Protein AF-0000000075747708 (afdb_homodimer)

pLDDT: mean 89.25, std 18.08, range [20.94, 98.88]

InterPro domains:
  IPR000999 Ribonuclease III domain [PF00636] (34-118)
  IPR000999 Ribonuclease III domain [PS50142] (2-119)
  IPR000999 Ribonuclease III domain [SM00535] (17-141)
  IPR000999 Ribonuclease III domain [cd00593] (17-125)
  IPR036389 Ribonuclease III, endonuclease domain superfamily [G3DSA:1.10.1520.10] (3-134)
  IPR036389 Ribonuclease III, endonuclease domain superfamily [SSF69065] (4-133)

Sequence (302 aa):
MGAELESLIGYQFHDRSLLEEALEEAGPQTEGNERLALLGDKVLSLMLLHRWYMEGNTTEQGTNLLQIYAGNKHLISRARALDFPKFVIQRLDIKRSVPDHTLATTVKAILGAVWLDSEESVRNVKNSMERIGLYPPEISLYPPKFGNQKQMGAELESLIGYQFHDRSLLEEALEEAGPQTEGNERLALLGDKVLSLMLLHRWYMEGNTTEQGTNLLQIYAGNKHLISRARALDFPKFVIQRLDIKRSVPDHTLATTVKAILGAVWLDSEESVRNVKNSMERIGLYPPEISLYPPKFGNQKQ

Foldseek 3Di:
DQVLVCVLLVHDFPDCVLVQQLQEFDDPVGHRLQVLLVQLLVLLLVLQVVVVVVVVDDVVVSVVSCCPLSHLVNQLVLCVVSVVQVSHDYDVVDPDGDDSVRSSSSSSSVLSSQCVRVVNDNVSSVSSCVSSVRYDDPPCSDPPDPDDDDD/DQVLVCVLLVHDFPDCVLVQQLQEFDDPVGHRLQVLLVQLLVLLLVLQVVVVVVVVDDVVLSVVQCCPLSHLVNQLVLLVVSVVQVSHDDDVVDPDGDDSVRSSSSSSSVLSSQCVRVVNDNVSSVSSCVSSVRYDDPPCSDPPDPPDDDD

Structure (mmCIF, N/CA/C/O backbone):
data_AF-0000000075747708-model_v1
#
loop_
_entity.id
_entity.type
_entity.pdbx_description
1 polymer 'Pc20g04580 protein'
#
loop_
_atom_site.group_PDB
_atom_site.id
_atom_site.type_symbol
_atom_site.label_atom_id
_atom_site.label_alt_id
_atom_site.label_comp_id
_atom_site.label_asym_id
_atom_site.label_entity_id
_atom_site.label_seq_id
_atom_site.pdbx_PDB_ins_code
_atom_site.Cartn_x
_atom_site.Cartn_y
_atom_site.Cartn_z
_atom_site.occupancy
_atom_site.B_iso_or_equiv
_atom_site.auth_seq_id
_atom_site.auth_comp_id
_atom_site.auth_asym_id
_atom_site.auth_atom_id
_atom_site.pdbx_PDB_model_num
ATOM 1 N N . MET A 1 1 ? 0.844 -29.312 -4.875 1 74.88 1 MET A N 1
ATOM 2 C CA . MET A 1 1 ? 1.118 -28.047 -5.535 1 74.88 1 MET A CA 1
ATOM 3 C C . MET A 1 1 ? 1.04 -26.891 -4.543 1 74.88 1 MET A C 1
ATOM 5 O O . MET A 1 1 ? 2.012 -26.156 -4.363 1 74.88 1 MET A O 1
ATOM 9 N N . GLY A 1 2 ? 0.035 -27.062 -3.641 1 85.19 2 GLY A N 1
ATOM 10 C CA . GLY A 1 2 ? -0.092 -26.031 -2.613 1 85.19 2 GLY A CA 1
ATOM 11 C C . GLY A 1 2 ? 1.011 -26.094 -1.572 1 85.19 2 GLY A C 1
ATOM 12 O O . GLY A 1 2 ? 1.628 -25.078 -1.254 1 85.19 2 GLY A O 1
ATOM 13 N N . ALA A 1 3 ? 1.44 -27.312 -1.239 1 91.94 3 ALA A N 1
ATOM 14 C CA . ALA A 1 3 ? 2.445 -27.5 -0.194 1 91.94 3 ALA A CA 1
ATOM 15 C C . ALA A 1 3 ? 3.822 -27.047 -0.675 1 91.94 3 ALA A C 1
ATOM 17 O O . ALA A 1 3 ? 4.594 -26.469 0.091 1 91.94 3 ALA A O 1
ATOM 18 N N . GLU A 1 4 ? 4.133 -27.406 -1.895 1 95.69 4 GLU A N 1
ATOM 19 C CA . GLU A 1 4 ? 5.418 -27.016 -2.467 1 95.69 4 GLU A CA 1
ATOM 20 C C . GLU A 1 4 ? 5.543 -25.484 -2.533 1 95.69 4 GLU A C 1
ATOM 22 O O . GLU A 1 4 ? 6.574 -24.938 -2.152 1 95.69 4 GLU A O 1
ATOM 27 N N . LEU A 1 5 ? 4.523 -24.859 -2.992 1 96.56 5 LEU A N 1
ATOM 28 C CA . LEU A 1 5 ? 4.551 -23.391 -3.068 1 96.56 5 LEU A CA 1
ATOM 29 C C . LEU A 1 5 ? 4.648 -22.781 -1.677 1 96.56 5 LEU A C 1
ATOM 31 O O . LEU A 1 5 ? 5.402 -21.828 -1.466 1 96.56 5 LEU A O 1
ATOM 35 N N . GLU A 1 6 ? 3.873 -23.328 -0.75 1 98.12 6 GLU A N 1
ATOM 36 C CA . GLU A 1 6 ? 3.898 -22.828 0.624 1 98.12 6 GLU A CA 1
ATOM 37 C C . GLU A 1 6 ? 5.305 -22.906 1.211 1 98.12 6 GLU A C 1
ATOM 39 O O . GLU A 1 6 ? 5.734 -22 1.928 1 98.12 6 GLU A O 1
ATOM 44 N N . SER A 1 7 ? 5.992 -24.016 0.873 1 97.31 7 SER A N 1
ATOM 45 C CA . SER A 1 7 ? 7.379 -24.156 1.31 1 97.31 7 SER A CA 1
ATOM 46 C C . SER A 1 7 ? 8.273 -23.094 0.66 1 97.31 7 SER A C 1
ATOM 48 O O . SER A 1 7 ? 9.117 -22.5 1.325 1 97.31 7 SER A O 1
ATOM 50 N N . LEU A 1 8 ? 8.109 -22.828 -0.563 1 97.06 8 LEU A N 1
ATOM 51 C CA . LEU A 1 8 ? 8.914 -21.875 -1.319 1 97.06 8 LEU A CA 1
ATOM 52 C C . LEU A 1 8 ? 8.734 -20.453 -0.786 1 97.06 8 LEU A C 1
ATOM 54 O O . LEU A 1 8 ? 9.695 -19.703 -0.691 1 97.06 8 LEU A O 1
ATOM 58 N N . ILE A 1 9 ? 7.52 -20.109 -0.385 1 97.94 9 ILE A N 1
ATOM 59 C CA . ILE A 1 9 ? 7.25 -18.734 0.01 1 97.94 9 ILE A CA 1
ATOM 60 C C . ILE A 1 9 ? 7.324 -18.609 1.53 1 97.94 9 ILE A C 1
ATOM 62 O O . ILE A 1 9 ? 7.211 -17.5 2.074 1 97.94 9 ILE A O 1
ATOM 66 N N . GLY A 1 10 ? 7.48 -19.719 2.252 1 98 10 GLY A N 1
ATOM 67 C CA . GLY A 1 10 ? 7.645 -19.719 3.695 1 98 10 GLY A CA 1
ATOM 68 C C . GLY A 1 10 ? 6.371 -19.375 4.445 1 98 10 GLY A C 1
ATOM 69 O O . GLY A 1 10 ? 6.414 -18.672 5.457 1 98 10 GLY A O 1
ATOM 70 N N . TYR A 1 11 ? 5.273 -19.828 3.9 1 98.56 11 TYR A N 1
ATOM 71 C CA . TYR A 1 11 ? 3.996 -19.531 4.539 1 98.56 11 TYR A CA 1
ATOM 72 C C . TYR A 1 11 ? 2.996 -20.656 4.312 1 98.56 11 TYR A C 1
ATOM 74 O O . TYR A 1 11 ? 2.811 -21.109 3.184 1 98.56 11 TYR A O 1
ATOM 82 N N . GLN A 1 12 ? 2.34 -21.078 5.352 1 98.31 12 GLN A N 1
ATOM 83 C CA . GLN A 1 12 ? 1.295 -22.094 5.27 1 98.31 12 GLN A CA 1
ATOM 84 C C . GLN A 1 12 ? -0.091 -21.469 5.414 1 98.31 12 GLN A C 1
ATOM 86 O O . GLN A 1 12 ? -0.412 -20.906 6.457 1 98.31 12 GLN A O 1
ATOM 91 N N . PHE A 1 13 ? -0.878 -21.703 4.449 1 98.38 13 PHE A N 1
ATOM 92 C CA . PHE A 1 13 ? -2.193 -21.062 4.43 1 98.38 13 PHE A CA 1
ATOM 93 C C . PHE A 1 13 ? -3.162 -21.812 5.344 1 98.38 13 PHE A C 1
ATOM 95 O O . PHE A 1 13 ? -3.217 -23.047 5.332 1 98.38 13 PHE A O 1
ATOM 102 N N . HIS A 1 14 ? -3.877 -21.016 6.105 1 97.94 14 HIS A N 1
ATOM 103 C CA . HIS A 1 14 ? -5.008 -21.547 6.855 1 97.94 14 HIS A CA 1
ATOM 104 C C . HIS A 1 14 ? -6.23 -21.719 5.961 1 97.94 14 HIS A C 1
ATOM 106 O O . HIS A 1 14 ? -6.914 -22.75 6.031 1 97.94 14 HIS A O 1
ATOM 112 N N . ASP A 1 15 ? -6.52 -20.734 5.191 1 97.19 15 ASP A N 1
ATOM 113 C CA . ASP A 1 15 ? -7.57 -20.75 4.18 1 97.19 15 ASP A CA 1
ATOM 114 C C . ASP A 1 15 ? -6.996 -21.062 2.799 1 97.19 15 ASP A C 1
ATOM 116 O O . ASP A 1 15 ? -6.535 -20.172 2.09 1 97.19 15 ASP A O 1
ATOM 120 N N . ARG A 1 16 ? -7.141 -22.188 2.393 1 96.38 16 ARG A N 1
ATOM 121 C CA . ARG A 1 16 ? -6.559 -22.656 1.141 1 96.38 16 ARG A CA 1
ATOM 122 C C . ARG A 1 16 ? -7.203 -21.969 -0.056 1 96.38 16 ARG A C 1
ATOM 124 O O . ARG A 1 16 ? -6.602 -21.875 -1.13 1 96.38 16 ARG A O 1
ATOM 131 N N . SER A 1 17 ? -8.383 -21.516 0.123 1 97.12 17 SER A N 1
ATOM 132 C CA . SER A 1 17 ? -9.07 -20.859 -0.986 1 97.12 17 SER A CA 1
ATOM 133 C C . SER A 1 17 ? -8.328 -19.594 -1.43 1 97.12 17 SER A C 1
ATOM 135 O O . SER A 1 17 ? -8.352 -19.234 -2.609 1 97.12 17 SER A O 1
ATOM 137 N N . LEU A 1 18 ? -7.703 -18.938 -0.511 1 97.94 18 LEU A N 1
ATOM 138 C CA . LEU A 1 18 ? -6.91 -17.75 -0.843 1 97.94 18 LEU A CA 1
ATOM 139 C C . LEU A 1 18 ? -5.727 -18.125 -1.728 1 97.94 18 LEU A C 1
ATOM 141 O O . LEU A 1 18 ? -5.41 -17.406 -2.68 1 97.94 18 LEU A O 1
ATOM 145 N N . LEU A 1 19 ? -5.09 -19.234 -1.388 1 97.94 19 LEU A N 1
ATOM 146 C CA . LEU A 1 19 ? -3.98 -19.703 -2.209 1 97.94 19 LEU A CA 1
ATOM 147 C C . LEU A 1 19 ? -4.461 -20.078 -3.607 1 97.94 19 LEU A C 1
ATOM 149 O O . LEU A 1 19 ? -3.826 -19.719 -4.602 1 97.94 19 LEU A O 1
ATOM 153 N N . GLU A 1 20 ? -5.547 -20.781 -3.652 1 96.81 20 GLU A N 1
ATOM 154 C CA . GLU A 1 20 ? -6.105 -21.188 -4.938 1 96.81 20 GLU A CA 1
ATOM 155 C C . GLU A 1 20 ? -6.453 -19.984 -5.797 1 96.81 20 GLU A C 1
ATOM 157 O O . GLU A 1 20 ? -6.156 -19.953 -6.992 1 96.81 20 GLU A O 1
ATOM 162 N N . GLU A 1 21 ? -7.086 -18.984 -5.207 1 96.69 21 GLU A N 1
ATOM 163 C CA . GLU A 1 21 ? -7.41 -17.766 -5.941 1 96.69 21 GLU A CA 1
ATOM 164 C C . GLU A 1 21 ? -6.148 -17.062 -6.441 1 96.69 21 GLU A C 1
ATOM 166 O O . GLU A 1 21 ? -6.109 -16.578 -7.574 1 96.69 21 GLU A O 1
ATOM 171 N N . ALA A 1 22 ? -5.113 -17.031 -5.621 1 98.19 22 ALA A N 1
ATOM 172 C CA . ALA A 1 22 ? -3.873 -16.344 -5.969 1 98.19 22 ALA A CA 1
ATOM 173 C C . ALA A 1 22 ? -3.234 -16.969 -7.211 1 98.19 22 ALA A C 1
ATOM 175 O O . ALA A 1 22 ? -2.545 -16.281 -7.969 1 98.19 22 ALA A O 1
ATOM 176 N N . LEU A 1 23 ? -3.539 -18.234 -7.43 1 97.25 23 LEU A N 1
ATOM 177 C CA . LEU A 1 23 ? -2.867 -18.969 -8.5 1 97.25 23 LEU A CA 1
ATOM 178 C C . LEU A 1 23 ? -3.748 -19.031 -9.75 1 97.25 23 LEU A C 1
ATOM 180 O O . LEU A 1 23 ? -3.312 -19.516 -10.797 1 97.25 23 LEU A O 1
ATOM 184 N N . GLU A 1 24 ? -4.879 -18.531 -9.656 1 95.94 24 GLU A N 1
ATOM 185 C CA . GLU A 1 24 ? -5.836 -18.641 -10.75 1 95.94 24 GLU A CA 1
ATOM 186 C C . GLU A 1 24 ? -5.637 -17.531 -11.781 1 95.94 24 GLU A C 1
ATOM 188 O O . GLU A 1 24 ? -5.762 -16.359 -11.461 1 95.94 24 GLU A O 1
ATOM 193 N N . GLU A 1 25 ? -5.359 -17.891 -12.922 1 94.62 25 GLU A N 1
ATOM 194 C CA . GLU A 1 25 ? -5.207 -16.922 -14.008 1 94.62 25 GLU A CA 1
ATOM 195 C C . GLU A 1 25 ? -6.543 -16.266 -14.352 1 94.62 25 GLU A C 1
ATOM 197 O O . GLU A 1 25 ? -7.582 -16.922 -14.375 1 94.62 25 GLU A O 1
ATOM 202 N N . ALA A 1 26 ? -6.488 -14.992 -14.68 1 92.19 26 ALA A N 1
ATOM 203 C CA . ALA A 1 26 ? -7.691 -14.266 -15.086 1 92.19 26 ALA A CA 1
ATOM 204 C C . ALA A 1 26 ? -8.094 -14.641 -16.516 1 92.19 26 ALA A C 1
ATOM 206 O O . ALA A 1 26 ? -7.262 -15.07 -17.312 1 92.19 26 ALA A O 1
ATOM 207 N N . GLY A 1 27 ? -9.398 -14.5 -16.719 1 87 27 GLY A N 1
ATOM 208 C CA . GLY A 1 27 ? -9.969 -14.766 -18.031 1 87 27 GLY A CA 1
ATOM 209 C C . GLY A 1 27 ? -11.211 -13.945 -18.312 1 87 27 GLY A C 1
ATOM 210 O O . GLY A 1 27 ? -11.578 -13.07 -17.531 1 87 27 GLY A O 1
ATOM 211 N N . PRO A 1 28 ? -11.766 -14.125 -19.453 1 84.44 28 PRO A N 1
ATOM 212 C CA . PRO A 1 28 ? -12.938 -13.344 -19.859 1 84.44 28 PRO A CA 1
ATOM 213 C C . PRO A 1 28 ? -14.109 -13.477 -18.891 1 84.44 28 PRO A C 1
ATOM 215 O O . PRO A 1 28 ? -14.883 -12.531 -18.719 1 84.44 28 PRO A O 1
ATOM 218 N N . GLN A 1 29 ? -14.203 -14.586 -18.172 1 85.94 29 GLN A N 1
ATOM 219 C CA . GLN A 1 29 ? -15.367 -14.812 -17.312 1 85.94 29 GLN A CA 1
ATOM 220 C C . GLN A 1 29 ? -14.992 -14.758 -15.836 1 85.94 29 GLN A C 1
ATOM 222 O O . GLN A 1 29 ? -15.812 -15.047 -14.969 1 85.94 29 GLN A O 1
ATOM 227 N N . THR A 1 30 ? -13.773 -14.508 -15.578 1 88.69 30 THR A N 1
ATOM 228 C CA . THR A 1 30 ? -13.32 -14.492 -14.195 1 88.69 30 THR A CA 1
ATOM 229 C C . THR A 1 30 ? -12.188 -13.492 -14.008 1 88.69 30 THR A C 1
ATOM 231 O O . THR A 1 30 ? -11.344 -13.336 -14.891 1 88.69 30 THR A O 1
ATOM 234 N N . GLU A 1 31 ? -12.141 -12.914 -12.852 1 93 31 GLU A N 1
ATOM 235 C CA . GLU A 1 31 ? -11.047 -12 -12.531 1 93 31 GLU A CA 1
ATOM 236 C C . GLU A 1 31 ? -9.812 -12.758 -12.062 1 93 31 GLU A C 1
ATOM 238 O O . GLU A 1 31 ? -8.727 -12.188 -11.961 1 93 31 GLU A O 1
ATOM 243 N N . GLY A 1 32 ? -10.039 -14.094 -11.852 1 94.81 32 GLY A N 1
ATOM 244 C CA . GLY A 1 32 ? -8.906 -14.859 -11.375 1 94.81 32 GLY A CA 1
ATOM 245 C C . GLY A 1 32 ? -8.25 -14.258 -10.148 1 94.81 32 GLY A C 1
ATOM 246 O O . GLY A 1 32 ? -8.922 -13.961 -9.156 1 94.81 32 GLY A O 1
ATOM 247 N N . ASN A 1 33 ? -6.941 -14.039 -10.289 1 97.31 33 ASN A N 1
ATOM 248 C CA . ASN A 1 33 ? -6.207 -13.555 -9.125 1 97.31 33 ASN A CA 1
ATOM 249 C C . ASN A 1 33 ? -6.008 -12.047 -9.172 1 97.31 33 ASN A C 1
ATOM 251 O O . ASN A 1 33 ? -5.242 -11.484 -8.391 1 97.31 33 ASN A O 1
ATOM 255 N N . GLU A 1 34 ? -6.734 -11.297 -10 1 97.94 34 GLU A N 1
ATOM 256 C CA . GLU A 1 34 ? -6.508 -9.875 -10.227 1 97.94 34 GLU A CA 1
ATOM 257 C C . GLU A 1 34 ? -6.914 -9.055 -9 1 97.94 34 GLU A C 1
ATOM 259 O O . GLU A 1 34 ? -6.301 -8.031 -8.703 1 97.94 34 GLU A O 1
ATOM 264 N N . ARG A 1 35 ? -7.965 -9.508 -8.32 1 97.31 35 ARG A N 1
ATOM 265 C CA . ARG A 1 35 ? -8.375 -8.789 -7.117 1 97.31 35 ARG A CA 1
ATOM 266 C C . ARG A 1 35 ? -7.312 -8.883 -6.031 1 97.31 35 ARG A C 1
ATOM 268 O O . ARG A 1 35 ? -6.934 -7.871 -5.434 1 97.31 35 ARG A O 1
ATOM 275 N N . LEU A 1 36 ? -6.848 -10.07 -5.809 1 98.06 36 LEU A N 1
ATOM 276 C CA . LEU A 1 36 ? -5.777 -10.258 -4.836 1 98.06 36 LEU A CA 1
ATOM 277 C C . LEU A 1 36 ? -4.523 -9.5 -5.254 1 98.06 36 LEU A C 1
ATOM 279 O O . LEU A 1 36 ? -3.809 -8.961 -4.402 1 98.06 36 LEU A O 1
ATOM 283 N N . ALA A 1 37 ? -4.281 -9.492 -6.547 1 98.69 37 ALA A N 1
ATOM 284 C CA . ALA A 1 37 ? -3.1 -8.805 -7.066 1 98.69 37 ALA A CA 1
ATOM 285 C C . ALA A 1 37 ? -3.18 -7.305 -6.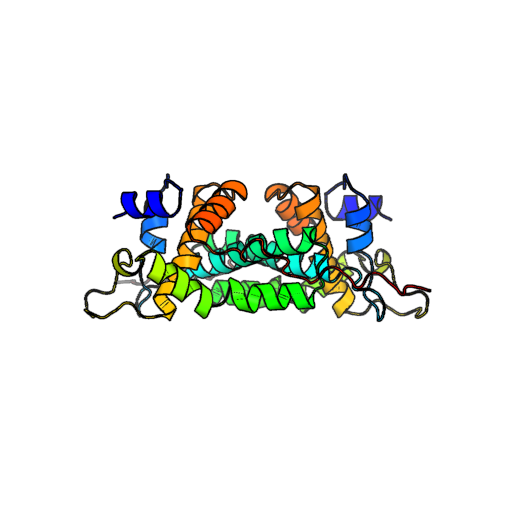805 1 98.69 37 ALA A C 1
ATOM 287 O O . ALA A 1 37 ? -2.168 -6.664 -6.508 1 98.69 37 ALA A O 1
ATOM 288 N N . LEU A 1 38 ? -4.367 -6.762 -6.984 1 98.38 38 LEU A N 1
ATOM 289 C CA . LEU A 1 38 ? -4.551 -5.34 -6.715 1 98.38 38 LEU A CA 1
ATOM 290 C C . LEU A 1 38 ? -4.211 -5.016 -5.262 1 98.38 38 LEU A C 1
ATOM 292 O O . LEU A 1 38 ? -3.533 -4.023 -4.988 1 98.38 38 LEU A O 1
ATOM 296 N N . LEU A 1 39 ? -4.645 -5.848 -4.398 1 98.06 39 LEU A N 1
ATOM 297 C CA . LEU A 1 39 ? -4.324 -5.707 -2.98 1 98.06 39 LEU A CA 1
ATOM 298 C C . LEU A 1 39 ? -2.842 -5.957 -2.73 1 98.06 39 LEU A C 1
ATOM 300 O O . LEU A 1 39 ? -2.186 -5.18 -2.031 1 98.06 39 LEU A O 1
ATOM 304 N N . GLY A 1 40 ? -2.332 -6.992 -3.305 1 98.69 40 GLY A N 1
ATOM 305 C CA . GLY A 1 40 ? -0.946 -7.398 -3.131 1 98.69 40 GLY A CA 1
ATOM 306 C C . GLY A 1 40 ? 0.045 -6.359 -3.619 1 98.69 40 GLY A C 1
ATOM 307 O O . GLY A 1 40 ? 1.144 -6.234 -3.072 1 98.69 40 GLY A O 1
ATOM 308 N N . ASP A 1 41 ? -0.365 -5.645 -4.648 1 98.62 41 ASP A N 1
ATOM 309 C CA . ASP A 1 41 ? 0.47 -4.566 -5.172 1 98.62 41 ASP A CA 1
ATOM 310 C C . ASP A 1 41 ? 0.748 -3.516 -4.098 1 98.62 41 ASP A C 1
ATOM 312 O O . ASP A 1 41 ? 1.884 -3.064 -3.943 1 98.62 41 ASP A O 1
ATOM 316 N N . LYS A 1 42 ? -0.227 -3.164 -3.381 1 98.5 42 LYS A N 1
ATOM 317 C CA . LYS A 1 42 ? -0.06 -2.189 -2.307 1 98.5 42 LYS A CA 1
ATOM 318 C C . LYS A 1 42 ? 0.733 -2.779 -1.145 1 98.5 42 LYS A C 1
ATOM 320 O O . LYS A 1 42 ? 1.546 -2.09 -0.526 1 98.5 42 LYS A O 1
ATOM 325 N N . VAL A 1 43 ? 0.499 -4.027 -0.89 1 98.56 43 VAL A N 1
ATOM 326 C CA . VAL A 1 43 ? 1.247 -4.707 0.162 1 98.56 43 VAL A CA 1
ATOM 327 C C . VAL A 1 43 ? 2.736 -4.691 -0.172 1 98.56 43 VAL A C 1
ATOM 329 O O . VAL A 1 43 ? 3.562 -4.305 0.659 1 98.56 43 VAL A O 1
ATOM 332 N N . LEU A 1 44 ? 3.025 -5.07 -1.352 1 98.69 44 LEU A N 1
ATOM 333 C CA . LEU A 1 44 ? 4.402 -5.113 -1.826 1 98.69 44 LEU A CA 1
ATOM 334 C C . LEU A 1 44 ? 5.059 -3.738 -1.723 1 98.69 44 LEU A C 1
ATOM 336 O O . LEU A 1 44 ? 6.145 -3.605 -1.159 1 98.69 44 LEU A O 1
ATOM 340 N N . SER A 1 45 ? 4.426 -2.756 -2.238 1 98.62 45 SER A N 1
ATOM 341 C CA . SER A 1 45 ? 4.957 -1.396 -2.25 1 98.62 45 SER A CA 1
ATOM 342 C C . SER A 1 45 ? 5.18 -0.878 -0.833 1 98.62 45 SER A C 1
ATOM 344 O O . SER A 1 45 ? 6.199 -0.243 -0.553 1 98.62 45 SER A O 1
ATOM 346 N N . LEU A 1 46 ? 4.258 -1.165 0.014 1 98.25 46 LEU A N 1
ATOM 347 C CA . LEU A 1 46 ? 4.359 -0.7 1.394 1 98.25 46 LEU A CA 1
ATOM 348 C C . LEU A 1 46 ? 5.555 -1.336 2.094 1 98.25 46 LEU A C 1
ATOM 350 O O . LEU A 1 46 ? 6.297 -0.655 2.805 1 98.25 46 LEU A O 1
ATOM 354 N N . MET A 1 47 ? 5.727 -2.592 1.892 1 97.75 47 MET A N 1
ATOM 355 C CA . MET A 1 47 ? 6.848 -3.275 2.529 1 97.75 47 MET A CA 1
ATOM 356 C C . MET A 1 47 ? 8.18 -2.744 2.008 1 97.75 47 MET A C 1
ATOM 358 O O . MET A 1 47 ? 9.133 -2.592 2.771 1 97.75 47 MET A O 1
ATOM 362 N N . LEU A 1 48 ? 8.273 -2.51 0.757 1 97.56 48 LEU A N 1
ATOM 363 C CA . LEU A 1 48 ? 9.492 -1.952 0.172 1 97.56 48 LEU A CA 1
ATOM 364 C C . LEU A 1 48 ? 9.773 -0.56 0.726 1 97.56 48 LEU A C 1
ATOM 366 O O . LEU A 1 48 ? 10.906 -0.252 1.098 1 97.56 48 LEU A O 1
ATOM 370 N N . LEU A 1 49 ? 8.727 0.223 0.836 1 97.25 49 LEU A N 1
ATOM 371 C CA . LEU A 1 49 ? 8.891 1.61 1.257 1 97.25 49 LEU A CA 1
ATOM 372 C C . LEU A 1 49 ? 9.18 1.694 2.752 1 97.25 49 LEU A C 1
ATOM 374 O O . LEU A 1 49 ? 9.773 2.666 3.219 1 97.25 49 LEU A O 1
ATOM 378 N N . HIS A 1 50 ? 8.672 0.72 3.443 1 93.69 50 HIS A N 1
ATOM 379 C CA . HIS A 1 50 ? 8.984 0.694 4.867 1 93.69 50 HIS A CA 1
ATOM 380 C C . HIS A 1 50 ? 10.492 0.658 5.102 1 93.69 50 HIS A C 1
ATOM 382 O O . HIS A 1 50 ? 11.016 1.448 5.887 1 93.69 50 HIS A O 1
ATOM 388 N N . ARG A 1 51 ? 11.125 -0.202 4.438 1 89.44 51 ARG A N 1
ATOM 389 C CA . ARG A 1 51 ? 12.578 -0.307 4.543 1 89.44 51 ARG A CA 1
ATOM 390 C C . ARG A 1 51 ? 13.258 0.95 4.012 1 89.44 51 ARG A C 1
ATOM 392 O O . ARG A 1 51 ? 14.188 1.467 4.629 1 89.44 51 ARG A O 1
ATOM 399 N N . TRP A 1 52 ? 12.797 1.418 2.893 1 93.38 52 TRP A N 1
ATOM 400 C CA . TRP A 1 52 ? 13.289 2.645 2.271 1 93.38 52 TRP A CA 1
ATOM 401 C C . TRP A 1 52 ? 13.242 3.809 3.256 1 93.38 52 TRP A C 1
ATOM 403 O O . TRP A 1 52 ? 14.219 4.551 3.395 1 93.38 52 TRP A O 1
ATOM 413 N N . TYR A 1 53 ? 12.203 4 3.992 1 94.81 53 TYR A N 1
ATOM 414 C CA . TYR A 1 53 ? 12.023 5.121 4.91 1 94.81 53 TYR A CA 1
ATOM 415 C C . TYR A 1 53 ? 13.047 5.066 6.039 1 94.81 53 TYR A C 1
ATOM 417 O O . TYR A 1 53 ? 13.648 6.086 6.391 1 94.81 53 TYR A O 1
ATOM 425 N N . MET A 1 54 ? 13.242 3.9 6.547 1 90.19 54 MET A N 1
ATOM 426 C CA . MET A 1 54 ? 14.148 3.717 7.676 1 90.19 54 MET A CA 1
ATOM 427 C C . MET A 1 54 ? 15.586 4.008 7.273 1 90.19 54 MET A C 1
ATOM 429 O O . MET A 1 54 ? 16.422 4.355 8.117 1 90.19 54 MET A O 1
ATOM 433 N N . GLU A 1 55 ? 15.852 3.979 6.004 1 89.25 55 GLU A N 1
ATOM 434 C CA . GLU A 1 55 ? 17.219 4.16 5.512 1 89.25 55 GLU A CA 1
ATOM 435 C C . GLU A 1 55 ? 17.5 5.629 5.207 1 89.25 55 GLU A C 1
ATOM 437 O O . GLU A 1 55 ? 18.625 5.992 4.879 1 89.25 55 GLU A O 1
ATOM 442 N N . GLY A 1 56 ? 16.562 6.484 5.305 1 85.69 56 GLY A N 1
ATOM 443 C CA . GLY A 1 56 ? 16.734 7.918 5.148 1 85.69 56 GLY A CA 1
ATOM 444 C C . GLY A 1 56 ? 16.906 8.344 3.699 1 85.69 56 GLY A C 1
ATOM 445 O O . GLY A 1 56 ? 17.484 9.391 3.416 1 85.69 56 GLY A O 1
ATOM 446 N N . ASN A 1 57 ? 16.391 7.527 2.789 1 86.69 57 ASN A N 1
ATOM 447 C CA . ASN A 1 57 ? 16.484 7.812 1.361 1 86.69 57 ASN A CA 1
ATOM 448 C C . ASN A 1 57 ? 15.477 8.875 0.931 1 86.69 57 ASN A C 1
ATOM 450 O O . ASN A 1 57 ? 14.477 9.109 1.616 1 86.69 57 ASN A O 1
ATOM 454 N N . THR A 1 58 ? 15.773 9.477 -0.171 1 93.25 58 THR A N 1
ATOM 455 C CA . THR A 1 58 ? 14.938 10.547 -0.705 1 93.25 58 THR A CA 1
ATOM 456 C C . THR A 1 58 ? 13.68 9.977 -1.359 1 93.25 58 THR A C 1
ATOM 458 O O . THR A 1 58 ? 13.609 8.773 -1.629 1 93.25 58 THR A O 1
ATOM 461 N N . THR A 1 59 ? 12.711 10.789 -1.608 1 96 59 THR A N 1
ATOM 462 C CA . THR A 1 59 ? 11.484 10.367 -2.279 1 96 59 THR A CA 1
ATOM 463 C C . THR A 1 59 ? 11.789 9.844 -3.68 1 96 59 THR A C 1
ATOM 465 O O . THR A 1 59 ? 11.148 8.898 -4.145 1 96 59 THR A O 1
ATOM 468 N N . GLU A 1 60 ? 12.734 10.469 -4.32 1 95.06 60 GLU A N 1
ATOM 469 C CA . GLU A 1 60 ? 13.156 9.992 -5.637 1 95.06 60 GLU A CA 1
ATOM 470 C C . GLU A 1 60 ? 13.672 8.562 -5.562 1 95.06 60 GLU A C 1
ATOM 472 O O . GLU A 1 60 ? 13.32 7.727 -6.395 1 95.06 60 GLU A O 1
ATOM 477 N N . GLN A 1 61 ? 14.422 8.297 -4.594 1 95 61 GLN A N 1
ATOM 478 C CA . GLN A 1 61 ? 14.953 6.949 -4.41 1 95 61 GLN A CA 1
ATOM 479 C C . GLN A 1 61 ? 13.836 5.957 -4.078 1 95 61 GLN A C 1
ATOM 481 O O . GLN A 1 61 ? 13.898 4.793 -4.484 1 95 61 GLN A O 1
ATOM 486 N N . GLY A 1 62 ? 12.852 6.418 -3.326 1 96.75 62 GLY A N 1
ATOM 487 C CA . GLY A 1 62 ? 11.703 5.578 -3.035 1 96.75 62 GLY A CA 1
ATOM 488 C C . GLY A 1 62 ? 10.891 5.23 -4.27 1 96.75 62 GLY A C 1
ATOM 489 O O . GLY A 1 62 ? 10.516 4.074 -4.469 1 96.75 62 GLY A O 1
ATOM 490 N N . THR A 1 63 ? 10.68 6.242 -5.082 1 96.94 63 THR A N 1
ATOM 491 C CA . THR A 1 63 ? 9.945 6.047 -6.328 1 96.94 63 THR A CA 1
ATOM 492 C C . THR A 1 63 ? 10.703 5.102 -7.258 1 96.94 63 THR A C 1
ATOM 494 O O . THR A 1 63 ? 10.109 4.219 -7.871 1 96.94 63 THR A O 1
ATOM 497 N N . ASN A 1 64 ? 11.992 5.289 -7.312 1 96.31 64 ASN A N 1
ATOM 498 C CA . ASN A 1 64 ? 12.828 4.41 -8.125 1 96.31 64 ASN A CA 1
ATOM 499 C C . ASN A 1 64 ? 12.805 2.979 -7.605 1 96.31 64 ASN A C 1
ATOM 501 O O . ASN A 1 64 ? 12.758 2.027 -8.391 1 96.31 64 ASN A O 1
ATOM 505 N N . LEU A 1 65 ? 12.852 2.877 -6.328 1 96.12 65 LEU A N 1
ATOM 506 C CA . LEU A 1 65 ? 12.781 1.566 -5.691 1 96.12 65 LEU A CA 1
ATOM 507 C C . LEU A 1 65 ? 11.523 0.818 -6.117 1 96.12 65 LEU A C 1
ATOM 509 O O . LEU A 1 65 ? 11.594 -0.354 -6.492 1 96.12 65 LEU A O 1
ATOM 513 N N . LEU A 1 66 ? 10.406 1.457 -6.094 1 97.69 66 LEU A N 1
ATOM 514 C CA . LEU A 1 66 ? 9.141 0.839 -6.477 1 97.69 66 LEU A CA 1
ATOM 515 C C . LEU A 1 66 ? 9.141 0.469 -7.957 1 97.69 66 LEU A C 1
ATOM 517 O O . LEU A 1 66 ? 8.68 -0.611 -8.328 1 97.69 66 LEU A O 1
ATOM 521 N N . GLN A 1 67 ? 9.648 1.38 -8.75 1 97.44 67 GLN A N 1
ATOM 522 C CA . GLN A 1 67 ? 9.672 1.142 -10.195 1 97.44 67 GLN A CA 1
ATOM 523 C C . GLN A 1 67 ? 10.477 -0.116 -10.523 1 97.44 67 GLN A C 1
ATOM 525 O O . GLN A 1 67 ? 10.102 -0.875 -11.422 1 97.44 67 GLN A O 1
ATOM 530 N N . ILE A 1 68 ? 11.469 -0.357 -9.797 1 96.56 68 ILE A N 1
ATOM 531 C CA . ILE A 1 68 ? 12.367 -1.471 -10.094 1 96.56 68 ILE A CA 1
ATOM 532 C C . ILE A 1 68 ? 11.852 -2.738 -9.406 1 96.56 68 ILE A C 1
ATOM 534 O O . ILE A 1 68 ? 11.594 -3.746 -10.07 1 96.56 68 ILE A O 1
ATOM 538 N N . TYR A 1 69 ? 11.555 -2.641 -8.156 1 97.44 69 TYR A N 1
ATOM 539 C CA . TYR A 1 69 ? 11.406 -3.865 -7.375 1 97.44 69 TYR A CA 1
ATOM 540 C C . TYR A 1 69 ? 9.938 -4.234 -7.211 1 97.44 69 TYR A C 1
ATOM 542 O O . TYR A 1 69 ? 9.609 -5.359 -6.824 1 97.44 69 TYR A O 1
ATOM 550 N N . ALA A 1 70 ? 9.078 -3.32 -7.457 1 98.06 70 ALA A N 1
ATOM 551 C CA . ALA A 1 70 ? 7.656 -3.65 -7.52 1 98.06 70 ALA A CA 1
ATOM 552 C C . ALA A 1 70 ? 7.184 -3.754 -8.969 1 98.06 70 ALA A C 1
ATOM 554 O O . ALA A 1 70 ? 6.008 -4.031 -9.227 1 98.06 70 ALA A O 1
ATOM 555 N N . GLY A 1 71 ? 8.047 -3.559 -9.883 1 97.81 71 GLY A N 1
ATOM 556 C CA . GLY A 1 71 ? 7.715 -3.59 -11.297 1 97.81 71 GLY A CA 1
ATOM 557 C C . GLY A 1 71 ? 7.637 -4.996 -11.859 1 97.81 71 GLY A C 1
ATOM 558 O O . GLY A 1 71 ? 8.203 -5.934 -11.289 1 97.81 71 GLY A O 1
ATOM 559 N N . ASN A 1 72 ? 7.012 -5.086 -13 1 97.81 72 ASN A N 1
ATOM 560 C CA . ASN A 1 72 ? 6.758 -6.387 -13.609 1 97.81 72 ASN A CA 1
ATOM 561 C C . ASN A 1 72 ? 8.055 -7.098 -13.977 1 97.81 72 ASN A C 1
ATOM 563 O O . ASN A 1 72 ? 8.172 -8.312 -13.805 1 97.81 72 ASN A O 1
ATOM 567 N N . LYS A 1 73 ? 8.984 -6.41 -14.484 1 97.81 73 LYS A N 1
ATOM 568 C CA . LYS A 1 73 ? 10.227 -7.035 -14.922 1 97.81 73 LYS A CA 1
ATOM 569 C C . LYS A 1 73 ? 10.883 -7.812 -13.789 1 97.81 73 LYS A C 1
ATOM 571 O O . LYS A 1 73 ? 11.273 -8.969 -13.961 1 97.81 73 LYS A O 1
ATOM 576 N N . HIS A 1 74 ? 10.992 -7.184 -12.625 1 98.19 74 HIS A N 1
ATOM 577 C CA . HIS A 1 74 ? 11.602 -7.832 -11.469 1 98.19 74 HIS A CA 1
ATOM 578 C C . HIS A 1 74 ? 10.75 -9.008 -10.984 1 98.19 74 HIS A C 1
ATOM 580 O O . HIS A 1 74 ? 11.273 -10.086 -10.719 1 98.19 74 HIS A O 1
ATOM 586 N N . LEU A 1 75 ? 9.477 -8.852 -10.922 1 98.62 75 LEU A N 1
ATOM 587 C CA . LEU A 1 75 ? 8.57 -9.875 -10.422 1 98.62 75 LEU A CA 1
ATOM 588 C C . LEU A 1 75 ? 8.578 -11.102 -11.328 1 98.62 75 LEU A C 1
ATOM 590 O O . LEU A 1 75 ? 8.586 -12.234 -10.844 1 98.62 75 LEU A O 1
ATOM 594 N N . ILE A 1 76 ? 8.594 -10.867 -12.633 1 98.19 76 ILE A N 1
ATOM 595 C CA . ILE A 1 76 ? 8.641 -11.953 -13.602 1 98.19 76 ILE A CA 1
ATOM 596 C C . ILE A 1 76 ? 9.938 -12.75 -13.43 1 98.19 76 ILE A C 1
ATOM 598 O O . ILE A 1 76 ? 9.922 -13.977 -13.406 1 98.19 76 ILE A O 1
ATOM 602 N N . SER A 1 77 ? 11.016 -12.047 -13.32 1 98 77 SER A N 1
ATOM 603 C CA . SER A 1 77 ? 12.312 -12.695 -13.164 1 98 77 SER A CA 1
ATOM 604 C C . SER A 1 77 ? 12.336 -13.586 -11.93 1 98 77 SER A C 1
ATOM 606 O O . SER A 1 77 ? 12.82 -14.719 -11.984 1 98 77 SER A O 1
ATOM 608 N N . ARG A 1 78 ? 11.789 -13.117 -10.812 1 97.75 78 ARG A N 1
ATOM 609 C CA . ARG A 1 78 ? 11.781 -13.891 -9.578 1 97.75 78 ARG A CA 1
ATOM 610 C C . ARG A 1 78 ? 10.844 -15.094 -9.688 1 97.75 78 ARG A C 1
ATOM 612 O O . ARG A 1 78 ? 11.164 -16.188 -9.211 1 97.75 78 ARG A O 1
ATOM 619 N N . ALA A 1 79 ? 9.719 -14.891 -10.312 1 97.69 79 ALA A N 1
ATOM 620 C CA . ALA A 1 79 ? 8.766 -15.977 -10.516 1 97.69 79 ALA A CA 1
ATOM 621 C C . ALA A 1 79 ? 9.391 -17.109 -11.32 1 97.69 79 ALA A C 1
ATOM 623 O O . ALA A 1 79 ? 9.234 -18.281 -10.977 1 97.69 79 ALA A O 1
ATOM 624 N N . ARG A 1 80 ? 10.047 -16.781 -12.344 1 97.19 80 ARG A N 1
ATOM 625 C CA . ARG A 1 80 ? 10.688 -17.781 -13.195 1 97.19 80 ARG A CA 1
ATOM 626 C C . ARG A 1 80 ? 11.82 -18.469 -12.453 1 97.19 80 ARG A C 1
ATOM 628 O O . ARG A 1 80 ? 11.977 -19.688 -12.555 1 97.19 80 ARG A O 1
ATOM 635 N N . ALA A 1 81 ? 12.578 -17.703 -11.703 1 96.88 81 ALA A N 1
ATOM 636 C CA . ALA A 1 81 ? 13.688 -18.266 -10.938 1 96.88 81 ALA A CA 1
ATOM 637 C C . ALA A 1 81 ? 13.188 -19.312 -9.938 1 96.88 81 ALA A C 1
ATOM 639 O O . ALA A 1 81 ? 13.898 -20.266 -9.625 1 96.88 81 ALA A O 1
ATOM 640 N N . LEU A 1 82 ? 11.953 -19.172 -9.477 1 96.44 82 LEU A N 1
ATOM 641 C CA . LEU A 1 82 ? 11.398 -20.062 -8.469 1 96.44 82 LEU A CA 1
ATOM 642 C C . LEU A 1 82 ? 10.453 -21.078 -9.102 1 96.44 82 LEU A C 1
ATOM 644 O O . LEU A 1 82 ? 9.734 -21.797 -8.398 1 96.44 82 LEU A O 1
ATOM 648 N N . ASP A 1 83 ? 10.305 -21.062 -10.438 1 95.75 83 ASP A N 1
ATOM 649 C CA . ASP A 1 83 ? 9.477 -21.969 -11.219 1 95.75 83 ASP A CA 1
ATOM 650 C C . ASP A 1 83 ? 8 -21.812 -10.859 1 95.75 83 ASP A C 1
ATOM 652 O O . ASP A 1 83 ? 7.281 -22.812 -10.711 1 95.75 83 ASP A O 1
ATOM 656 N N . PHE A 1 84 ? 7.582 -20.609 -10.758 1 95.75 84 PHE A N 1
ATOM 657 C CA . PHE A 1 84 ? 6.199 -20.312 -10.398 1 95.75 84 PHE A CA 1
ATOM 658 C C . PHE A 1 84 ? 5.246 -20.734 -11.508 1 95.75 84 PHE A C 1
ATOM 660 O O . PHE A 1 84 ? 4.086 -21.047 -11.25 1 95.75 84 PHE A O 1
ATOM 667 N N . PRO A 1 85 ? 5.656 -20.75 -12.812 1 94.25 85 PRO A N 1
ATOM 668 C CA . PRO A 1 85 ? 4.723 -21.125 -13.875 1 94.25 85 PRO A CA 1
ATOM 669 C C . PRO A 1 85 ? 4.02 -22.453 -13.617 1 94.25 85 PRO A C 1
ATOM 671 O O . PRO A 1 85 ? 2.848 -22.609 -13.961 1 94.25 85 PRO A O 1
ATOM 674 N N . LYS A 1 86 ? 4.605 -23.297 -12.969 1 93.06 86 LYS A N 1
ATOM 675 C CA . LYS A 1 86 ? 4.035 -24.625 -12.789 1 93.06 86 LYS A CA 1
ATOM 676 C C . LYS A 1 86 ? 2.893 -24.594 -11.773 1 93.06 86 LYS A C 1
ATOM 678 O O . LYS A 1 86 ? 2.121 -25.562 -11.68 1 93.06 86 LYS A O 1
ATOM 683 N N . PHE A 1 87 ? 2.828 -23.547 -10.992 1 94.81 87 PHE A N 1
ATOM 684 C CA . PHE A 1 87 ? 1.805 -23.469 -9.961 1 94.81 87 PHE A CA 1
ATOM 685 C C . PHE A 1 87 ? 0.569 -22.75 -10.469 1 94.81 87 PHE A C 1
ATOM 687 O O . PHE A 1 87 ? -0.493 -22.797 -9.852 1 94.81 87 PHE A O 1
ATOM 694 N N . VAL A 1 88 ? 0.738 -21.984 -11.578 1 95.31 88 VAL A N 1
ATOM 695 C CA . VAL A 1 88 ? -0.348 -21.156 -12.094 1 95.31 88 VAL A CA 1
ATOM 696 C C . VAL A 1 88 ? -1.457 -22.047 -12.648 1 95.31 88 VAL A C 1
ATOM 698 O O . VAL A 1 88 ? -1.189 -22.969 -13.414 1 95.31 88 VAL A O 1
ATOM 701 N N . ILE A 1 89 ? -2.652 -21.797 -12.195 1 92.25 89 ILE A N 1
ATOM 702 C CA . ILE A 1 89 ? -3.82 -22.5 -12.719 1 92.25 89 ILE A CA 1
ATOM 703 C C . ILE A 1 89 ? -4.336 -21.781 -13.961 1 92.25 89 ILE A C 1
ATOM 705 O O . ILE A 1 89 ? -5 -20.75 -13.859 1 92.25 89 ILE A O 1
ATOM 709 N N . GLN A 1 90 ? -3.906 -22.328 -15.133 1 86.88 90 GLN A N 1
ATOM 710 C CA . GLN A 1 90 ? -4.215 -21.703 -16.406 1 86.88 90 GLN A CA 1
ATOM 711 C C . GLN A 1 90 ? -5.594 -22.141 -16.906 1 86.88 90 GLN A C 1
ATOM 713 O O . GLN A 1 90 ? -6.117 -23.172 -16.5 1 86.88 90 GLN A O 1
ATOM 718 N N . ARG A 1 91 ? -6.074 -21.297 -17.828 1 75.75 91 ARG A N 1
ATOM 719 C CA . ARG A 1 91 ? -7.348 -21.609 -18.469 1 75.75 91 ARG A CA 1
ATOM 720 C C . ARG A 1 91 ? -7.191 -22.766 -19.453 1 75.75 91 ARG A C 1
ATOM 722 O O . ARG A 1 91 ? -6.141 -22.922 -20.078 1 75.75 91 ARG A O 1
ATOM 729 N N . LEU A 1 92 ? -7.977 -23.781 -19.266 1 65.12 92 LEU A N 1
ATOM 730 C CA . LEU A 1 92 ? -7.957 -25.062 -19.953 1 65.12 92 LEU A CA 1
ATOM 731 C C . LEU A 1 92 ? -7.789 -24.875 -21.453 1 65.12 92 LEU A C 1
ATOM 733 O O . LEU A 1 92 ? -7.254 -25.75 -22.141 1 65.12 92 LEU A O 1
ATOM 737 N N . ASP A 1 93 ? -8.273 -23.828 -21.859 1 60.31 93 ASP A N 1
ATOM 738 C CA . ASP A 1 93 ? -8.383 -23.828 -23.328 1 60.31 93 ASP A CA 1
ATOM 739 C C . ASP A 1 93 ? -7.047 -23.469 -23.969 1 60.31 93 ASP A C 1
ATOM 741 O O . ASP A 1 93 ? -6.906 -23.547 -25.188 1 60.31 93 ASP A O 1
ATOM 745 N N . ILE A 1 94 ? -6.039 -23.094 -23.141 1 57.38 94 ILE A N 1
ATOM 746 C CA . ILE A 1 94 ? -4.867 -22.641 -23.875 1 57.38 94 ILE A CA 1
ATOM 747 C C . ILE A 1 94 ? -3.605 -23.266 -23.281 1 57.38 94 ILE A C 1
ATOM 749 O O . ILE A 1 94 ? -3.307 -23.047 -22.094 1 57.38 94 ILE A O 1
ATOM 753 N N . LYS A 1 95 ? -3.234 -24.5 -23.734 1 63.84 95 LYS A N 1
ATOM 754 C CA . LYS A 1 95 ? -1.914 -25 -23.359 1 63.84 95 LYS A CA 1
ATOM 755 C C . LYS A 1 95 ? -0.819 -24.031 -23.797 1 63.84 95 LYS A C 1
ATOM 757 O O . LYS A 1 95 ? -0.488 -23.953 -24.984 1 63.84 95 LYS A O 1
ATOM 762 N N . ARG A 1 96 ? -0.454 -23.078 -23.094 1 77.12 96 ARG A N 1
ATOM 763 C CA . ARG A 1 96 ? 0.58 -22.125 -23.469 1 77.12 96 ARG A CA 1
ATOM 764 C C . ARG A 1 96 ? 1.432 -21.734 -22.25 1 77.12 96 ARG A C 1
ATOM 766 O O . ARG A 1 96 ? 1.089 -22.062 -21.125 1 77.12 96 ARG A O 1
ATOM 773 N N . SER A 1 97 ? 2.58 -21.469 -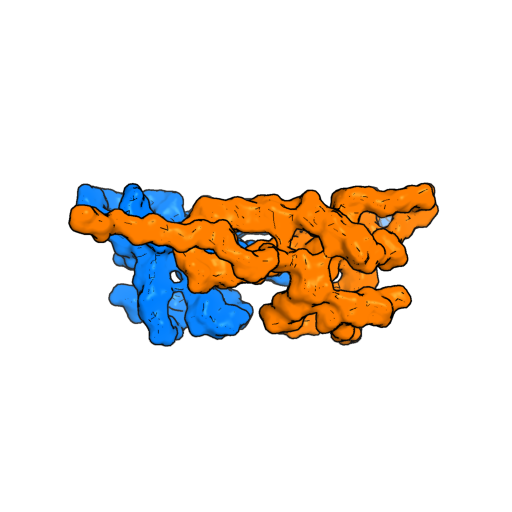22.594 1 87.88 97 SER A N 1
ATOM 774 C CA . SER A 1 97 ? 3.422 -20.875 -21.562 1 87.88 97 SER A CA 1
ATOM 775 C C . SER A 1 97 ? 2.684 -19.766 -20.812 1 87.88 97 SER A C 1
ATOM 777 O O . SER A 1 97 ? 1.851 -19.062 -21.391 1 87.88 97 SER A O 1
ATOM 779 N N . VAL A 1 98 ? 2.928 -19.734 -19.531 1 90.62 98 VAL A N 1
ATOM 780 C CA . VAL A 1 98 ? 2.271 -18.703 -18.734 1 90.62 98 VAL A CA 1
ATOM 781 C C . VAL A 1 98 ? 2.758 -17.328 -19.156 1 90.62 98 VAL A C 1
ATOM 783 O O . VAL A 1 98 ? 3.963 -17.062 -19.188 1 90.62 98 VAL A O 1
ATOM 786 N N . PRO A 1 99 ? 1.844 -16.453 -19.5 1 92.19 99 PRO A N 1
ATOM 787 C CA . PRO A 1 99 ? 2.236 -15.102 -19.922 1 92.19 99 PRO A CA 1
ATOM 788 C C . PRO A 1 99 ? 2.967 -14.336 -18.812 1 92.19 99 PRO A C 1
ATOM 790 O O . PRO A 1 99 ? 2.668 -14.523 -17.625 1 92.19 99 PRO A O 1
ATOM 793 N N . ASP A 1 100 ? 3.879 -13.406 -19.25 1 94.5 100 ASP A N 1
ATOM 794 C CA . ASP A 1 100 ? 4.684 -12.609 -18.328 1 94.5 100 ASP A CA 1
ATOM 795 C C . ASP A 1 100 ? 3.793 -11.828 -17.359 1 94.5 100 ASP A C 1
ATOM 797 O O . ASP A 1 100 ? 4.047 -11.805 -16.156 1 94.5 100 ASP A O 1
ATOM 801 N N . HIS A 1 101 ? 2.783 -11.211 -17.844 1 94.56 101 HIS A N 1
ATOM 802 C CA . HIS A 1 101 ? 1.879 -10.438 -17 1 94.56 101 HIS A CA 1
ATOM 803 C C . HIS A 1 101 ? 1.247 -11.312 -15.922 1 94.56 101 HIS A C 1
ATOM 805 O O . HIS A 1 101 ? 1.097 -10.883 -14.781 1 94.56 101 HIS A O 1
ATOM 811 N N . THR A 1 102 ? 0.881 -12.508 -16.312 1 95.19 102 THR A N 1
ATOM 812 C CA . THR A 1 102 ? 0.254 -13.438 -15.375 1 95.19 102 THR A CA 1
ATOM 813 C C . THR A 1 102 ? 1.223 -13.812 -14.258 1 95.19 102 THR A C 1
ATOM 815 O O . THR A 1 102 ? 0.822 -13.953 -13.102 1 95.19 102 THR A O 1
ATOM 818 N N . LEU A 1 103 ? 2.439 -13.969 -14.609 1 96.94 103 LEU A N 1
ATOM 819 C CA . LEU A 1 103 ? 3.443 -14.312 -13.609 1 96.94 103 LEU A CA 1
ATOM 820 C C . LEU A 1 103 ? 3.605 -13.195 -12.586 1 96.94 103 LEU A C 1
ATOM 822 O O . LEU A 1 103 ? 3.596 -13.445 -11.383 1 96.94 103 LEU A O 1
ATOM 826 N N . ALA A 1 104 ? 3.793 -11.938 -13.07 1 98.19 104 ALA A N 1
ATOM 827 C CA . ALA A 1 104 ? 3.91 -10.797 -12.172 1 98.19 104 ALA A CA 1
ATOM 828 C C . ALA A 1 104 ? 2.672 -10.664 -11.289 1 98.19 104 ALA A C 1
ATOM 830 O O . ALA A 1 104 ? 2.785 -10.453 -10.078 1 98.19 104 ALA A O 1
ATOM 831 N N . THR A 1 105 ? 1.545 -10.859 -11.906 1 97.81 105 THR A N 1
ATOM 832 C CA . THR A 1 105 ? 0.271 -10.766 -11.203 1 97.81 105 THR A CA 1
ATOM 833 C C . THR A 1 105 ? 0.168 -11.852 -10.133 1 97.81 105 THR A C 1
ATOM 835 O O . THR A 1 105 ? -0.318 -11.602 -9.031 1 97.81 105 THR A O 1
ATOM 838 N N . THR A 1 106 ? 0.61 -13 -10.484 1 98 106 THR A N 1
ATOM 839 C CA . THR A 1 106 ? 0.56 -14.117 -9.539 1 98 106 THR A CA 1
ATOM 840 C C . THR A 1 106 ? 1.415 -13.82 -8.312 1 98 106 THR A C 1
ATOM 842 O O . THR A 1 106 ? 0.996 -14.078 -7.18 1 98 106 THR A O 1
ATOM 845 N N . VAL A 1 107 ? 2.615 -13.219 -8.484 1 98.69 107 VAL A N 1
ATOM 846 C CA . VAL A 1 107 ? 3.477 -12.867 -7.363 1 98.69 107 VAL A CA 1
ATOM 847 C C . VAL A 1 107 ? 2.752 -11.883 -6.445 1 98.69 107 VAL A C 1
ATOM 849 O O . VAL A 1 107 ? 2.695 -12.086 -5.23 1 98.69 107 VAL A O 1
ATOM 852 N N . LYS A 1 108 ? 2.195 -10.844 -7.039 1 98.88 108 LYS A N 1
ATOM 853 C CA . LYS A 1 108 ? 1.451 -9.852 -6.27 1 98.88 108 LYS A CA 1
ATOM 854 C C . LYS A 1 108 ? 0.275 -10.492 -5.539 1 98.88 108 LYS A C 1
ATOM 856 O O . LYS A 1 108 ? 0.05 -10.219 -4.355 1 98.88 108 LYS A O 1
ATOM 861 N N . ALA A 1 109 ? -0.391 -11.359 -6.238 1 98.75 109 ALA A N 1
ATOM 862 C CA . ALA A 1 109 ? -1.571 -12.008 -5.672 1 98.75 109 ALA A CA 1
ATOM 863 C C . ALA A 1 109 ? -1.194 -12.898 -4.488 1 98.75 109 ALA A C 1
ATOM 865 O O . ALA A 1 109 ? -1.937 -12.984 -3.508 1 98.75 109 ALA A O 1
ATOM 866 N N . ILE A 1 110 ? -0.105 -13.57 -4.602 1 98.69 110 ILE A N 1
ATOM 867 C CA . ILE A 1 110 ? 0.374 -14.406 -3.506 1 98.69 110 ILE A CA 1
ATOM 868 C C . ILE A 1 110 ? 0.603 -13.547 -2.264 1 98.69 110 ILE A C 1
ATOM 870 O O . ILE A 1 110 ? 0.195 -13.922 -1.161 1 98.69 110 ILE A O 1
ATOM 874 N N . LEU A 1 111 ? 1.191 -12.406 -2.447 1 98.81 111 LEU A N 1
ATOM 875 C CA . LEU A 1 111 ? 1.42 -11.516 -1.316 1 98.81 111 LEU A CA 1
ATOM 876 C C . LEU A 1 111 ? 0.098 -11.023 -0.737 1 98.81 111 LEU A C 1
ATOM 878 O O . LEU A 1 111 ? -0.052 -10.93 0.484 1 98.81 111 LEU A O 1
ATOM 882 N N . GLY A 1 112 ? -0.847 -10.68 -1.623 1 98.75 112 GLY A N 1
ATOM 883 C CA . GLY A 1 112 ? -2.174 -10.328 -1.146 1 98.75 112 GLY A CA 1
ATOM 884 C C . GLY A 1 112 ? -2.832 -11.43 -0.34 1 98.75 112 GLY A C 1
ATOM 885 O O . GLY A 1 112 ? -3.455 -11.164 0.691 1 98.75 112 GLY A O 1
ATOM 886 N N . ALA A 1 113 ? -2.684 -12.633 -0.774 1 98.69 113 ALA A N 1
ATOM 887 C CA . ALA A 1 113 ? -3.254 -13.789 -0.082 1 98.69 113 ALA A CA 1
ATOM 888 C C . ALA A 1 113 ? -2.611 -13.984 1.288 1 98.69 113 ALA A C 1
ATOM 890 O O . ALA A 1 113 ? -3.303 -14.234 2.275 1 98.69 113 ALA A O 1
ATOM 891 N N . VAL A 1 114 ? -1.285 -13.883 1.35 1 98.75 114 VAL A N 1
ATOM 892 C CA . VAL A 1 114 ? -0.58 -14.016 2.619 1 98.75 114 VAL A CA 1
ATOM 893 C C . VAL A 1 114 ? -1.047 -12.93 3.586 1 98.75 114 VAL A C 1
ATOM 895 O O . VAL A 1 114 ? -1.298 -13.203 4.762 1 98.75 114 VAL A O 1
ATOM 898 N N . TRP A 1 115 ? -1.16 -11.734 3.086 1 98.56 115 TRP A N 1
ATOM 899 C CA . TRP A 1 115 ? -1.612 -10.602 3.889 1 98.56 115 TRP A CA 1
ATOM 900 C C . TRP A 1 115 ? -2.973 -10.883 4.516 1 98.56 115 TRP A C 1
ATOM 902 O O . TRP A 1 115 ? -3.148 -10.742 5.727 1 98.56 115 TRP A O 1
ATOM 912 N N . LEU A 1 116 ? -3.867 -11.375 3.738 1 98 116 LEU A N 1
ATOM 913 C CA . LEU A 1 116 ? -5.223 -11.625 4.215 1 98 116 LEU A CA 1
ATOM 914 C C . LEU A 1 116 ? -5.25 -12.836 5.148 1 98 116 LEU A C 1
ATOM 916 O O . LEU A 1 116 ? -5.848 -12.773 6.227 1 98 116 LEU A O 1
ATOM 920 N N . ASP A 1 117 ? -4.605 -13.891 4.762 1 98.44 117 ASP A N 1
ATOM 921 C CA . ASP A 1 117 ? -4.664 -15.141 5.512 1 98.44 117 ASP A CA 1
ATOM 922 C C . ASP A 1 117 ? -3.963 -15 6.863 1 98.44 117 ASP A C 1
ATOM 924 O O . ASP A 1 117 ? -4.359 -15.641 7.84 1 98.44 117 ASP A O 1
ATOM 928 N N . SER A 1 118 ? -2.945 -14.172 6.914 1 98.19 118 SER A N 1
ATOM 929 C CA . SER A 1 118 ? -2.178 -13.992 8.141 1 98.19 118 SER A CA 1
ATOM 930 C C . SER A 1 118 ? -2.787 -12.898 9.016 1 98.19 118 SER A C 1
ATOM 932 O O . SER A 1 118 ? -2.188 -12.492 10.016 1 98.19 118 SER A O 1
ATOM 934 N N . GLU A 1 119 ? -3.965 -12.398 8.625 1 96.31 119 GLU A N 1
ATOM 935 C CA . GLU A 1 119 ? -4.625 -11.312 9.344 1 96.31 119 GLU A CA 1
ATOM 936 C C . GLU A 1 119 ? -3.732 -10.078 9.414 1 96.31 119 GLU A C 1
ATOM 938 O O . GLU A 1 119 ? -3.5 -9.531 10.5 1 96.31 119 GLU A O 1
ATOM 943 N N . GLU A 1 120 ? -3.176 -9.711 8.234 1 97 120 GLU A N 1
ATOM 944 C CA . GLU A 1 120 ? -2.436 -8.477 8.016 1 97 120 GLU A CA 1
ATOM 945 C C . GLU A 1 120 ? -1.112 -8.484 8.773 1 97 120 GLU A C 1
ATOM 947 O O . GLU A 1 120 ? -0.731 -7.473 9.375 1 97 120 GLU A O 1
ATOM 952 N N . SER A 1 121 ? -0.465 -9.586 8.836 1 97.25 121 SER A N 1
ATOM 953 C CA . SER A 1 121 ? 0.834 -9.711 9.492 1 97.25 121 SER A CA 1
ATOM 954 C C . SER A 1 121 ? 1.955 -9.195 8.594 1 97.25 121 SER A C 1
ATOM 956 O O . SER A 1 121 ? 2.301 -9.828 7.598 1 97.25 121 SER A O 1
ATOM 958 N N . VAL A 1 122 ? 2.543 -8.125 9.008 1 97.06 122 VAL A N 1
ATOM 959 C CA . VAL A 1 122 ? 3.676 -7.551 8.297 1 97.06 122 VAL A CA 1
ATOM 960 C C . VAL A 1 122 ? 4.84 -8.539 8.297 1 97.06 122 VAL A C 1
ATOM 962 O O . VAL A 1 122 ? 5.504 -8.727 7.27 1 97.06 122 VAL A O 1
ATOM 965 N N . ARG A 1 123 ? 5.008 -9.172 9.375 1 96.81 123 ARG A N 1
ATOM 966 C CA . ARG A 1 123 ? 6.105 -10.125 9.523 1 96.81 123 ARG A CA 1
ATOM 967 C C . ARG A 1 123 ? 5.984 -11.25 8.508 1 96.81 123 ARG A C 1
ATOM 969 O O . ARG A 1 123 ? 6.961 -11.602 7.84 1 96.81 123 ARG A O 1
ATOM 976 N N . ASN A 1 124 ? 4.828 -11.844 8.383 1 98.38 124 ASN A N 1
ATOM 977 C CA . ASN A 1 124 ? 4.625 -12.961 7.465 1 98.38 124 ASN A CA 1
ATOM 978 C C . ASN A 1 124 ? 4.82 -12.531 6.012 1 98.38 124 ASN A C 1
ATOM 980 O O . ASN A 1 124 ? 5.414 -13.258 5.219 1 98.38 124 ASN A O 1
ATOM 984 N N . VAL A 1 125 ? 4.348 -11.336 5.688 1 98.5 125 VAL A N 1
ATOM 985 C CA . VAL A 1 125 ? 4.5 -10.836 4.324 1 98.5 125 VAL A CA 1
ATOM 986 C C . VAL A 1 125 ? 5.977 -10.609 4.02 1 98.5 125 VAL A C 1
ATOM 988 O O . VAL A 1 125 ? 6.473 -11.023 2.969 1 98.5 125 VAL A O 1
ATOM 991 N N . LYS A 1 126 ? 6.629 -9.977 4.957 1 97.44 126 LYS A N 1
ATOM 992 C CA . LYS A 1 126 ? 8.047 -9.703 4.762 1 97.44 126 LYS A CA 1
ATOM 993 C C . LYS A 1 126 ? 8.836 -10.992 4.586 1 97.44 126 LYS A C 1
ATOM 995 O O . LYS A 1 126 ? 9.742 -11.062 3.756 1 97.44 126 LYS A O 1
ATOM 1000 N N . ASN A 1 127 ? 8.523 -11.953 5.375 1 98.06 127 ASN A N 1
ATOM 1001 C CA . ASN A 1 127 ? 9.188 -13.25 5.246 1 98.06 127 ASN A CA 1
ATOM 1002 C C . ASN A 1 127 ? 8.977 -13.852 3.859 1 98.06 127 ASN A C 1
ATOM 1004 O O . ASN A 1 127 ? 9.922 -14.367 3.256 1 98.06 127 ASN A O 1
ATOM 1008 N N . SER A 1 128 ? 7.801 -13.828 3.357 1 98.62 128 SER A N 1
ATOM 1009 C CA . SER A 1 128 ? 7.516 -14.352 2.025 1 98.62 128 SER A CA 1
ATOM 1010 C C . SER A 1 128 ? 8.266 -13.57 0.953 1 98.62 128 SER A C 1
ATOM 1012 O O . SER A 1 128 ? 8.789 -14.156 0 1 98.62 128 SER A O 1
ATOM 1014 N N . MET A 1 129 ? 8.258 -12.266 1.102 1 98.5 129 MET A N 1
ATOM 1015 C CA . MET A 1 129 ? 8.977 -11.438 0.145 1 98.5 129 MET A CA 1
ATOM 1016 C C . MET A 1 129 ? 10.461 -11.789 0.131 1 98.5 129 MET A C 1
ATOM 1018 O O . MET A 1 129 ? 11.094 -11.812 -0.929 1 98.5 129 MET A O 1
ATOM 1022 N N . GLU A 1 130 ? 10.984 -11.992 1.302 1 97.56 130 GLU A N 1
ATOM 1023 C CA . GLU A 1 130 ? 12.391 -12.391 1.4 1 97.56 130 GLU A CA 1
ATOM 1024 C C . GLU A 1 130 ? 12.633 -13.734 0.714 1 97.56 130 GLU A C 1
ATOM 1026 O O . GLU A 1 130 ? 13.602 -13.883 -0.035 1 97.56 130 GLU A O 1
ATOM 1031 N N . ARG A 1 131 ? 11.789 -14.656 0.994 1 97.75 131 ARG A N 1
ATOM 1032 C CA . ARG A 1 131 ? 11.922 -15.992 0.417 1 97.75 131 ARG A CA 1
ATOM 1033 C C . ARG A 1 131 ? 11.82 -15.945 -1.104 1 97.75 131 ARG A C 1
ATOM 1035 O O . ARG A 1 131 ? 12.547 -16.656 -1.801 1 97.75 131 ARG A O 1
ATOM 1042 N N . ILE A 1 132 ? 10.992 -15.094 -1.645 1 98.12 132 ILE A N 1
ATOM 1043 C CA . ILE A 1 132 ? 10.789 -14.969 -3.084 1 98.12 132 ILE A CA 1
ATOM 1044 C C . ILE A 1 132 ? 11.922 -14.156 -3.699 1 98.12 132 ILE A C 1
ATOM 1046 O O . ILE A 1 132 ? 12.18 -14.25 -4.902 1 98.12 132 ILE A O 1
ATOM 1050 N N . GLY A 1 133 ? 12.609 -13.352 -2.834 1 97.56 133 GLY A N 1
ATOM 1051 C CA . GLY A 1 133 ? 13.703 -12.516 -3.314 1 97.56 133 GLY A CA 1
ATOM 1052 C C . GLY A 1 133 ? 13.234 -11.211 -3.916 1 97.56 133 GLY A C 1
ATOM 1053 O O . GLY A 1 133 ? 13.727 -10.789 -4.965 1 97.56 133 GLY A O 1
ATOM 1054 N N . LEU A 1 134 ? 12.305 -10.531 -3.207 1 97.75 134 LEU A N 1
ATOM 1055 C CA . LEU A 1 134 ? 11.68 -9.352 -3.791 1 97.75 134 LEU A CA 1
ATOM 1056 C C . LEU A 1 134 ? 12.344 -8.07 -3.285 1 97.75 134 LEU A C 1
ATOM 1058 O O . LEU A 1 134 ? 12.047 -6.98 -3.77 1 97.75 134 LEU A O 1
ATOM 1062 N N . TYR A 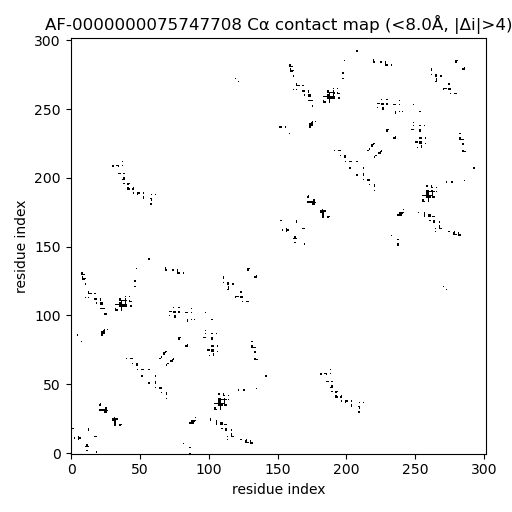1 135 ? 13.219 -8.164 -2.322 1 95.81 135 TYR A N 1
ATOM 1063 C CA . TYR A 1 135 ? 13.93 -7.004 -1.802 1 95.81 135 TYR A CA 1
ATOM 1064 C C . TYR A 1 135 ? 15.219 -6.762 -2.574 1 95.81 135 TYR A C 1
ATOM 1066 O O . TYR A 1 135 ? 15.836 -7.703 -3.08 1 95.81 135 TYR A O 1
ATOM 1074 N N . PRO A 1 136 ? 15.578 -5.52 -2.631 1 91.94 136 PRO A N 1
ATOM 1075 C CA . PRO A 1 136 ? 16.906 -5.262 -3.191 1 91.94 136 PRO A CA 1
ATOM 1076 C C . PRO A 1 136 ? 18.016 -5.934 -2.395 1 91.94 136 PRO A C 1
ATOM 1078 O O . PRO A 1 136 ? 17.875 -6.172 -1.193 1 91.94 136 PRO A O 1
ATOM 1081 N N . PRO A 1 137 ? 19.094 -6.41 -3.086 1 83.19 137 PRO A N 1
ATOM 1082 C CA . PRO A 1 137 ? 20.234 -6.969 -2.35 1 83.19 137 PRO A CA 1
ATOM 1083 C C . PRO A 1 137 ? 20.844 -5.977 -1.361 1 83.19 137 PRO A C 1
ATOM 1085 O O . PRO A 1 137 ? 20.734 -4.762 -1.555 1 83.19 137 PRO A O 1
ATOM 1088 N N . GLU A 1 138 ? 20.953 -6.352 -0.047 1 63.62 138 GLU A N 1
ATOM 1089 C CA . GLU A 1 138 ? 21.547 -5.504 0.987 1 63.62 138 GLU A CA 1
ATOM 1090 C C . GLU A 1 138 ? 22.672 -4.648 0.423 1 63.62 138 GLU A C 1
ATOM 1092 O O . GLU A 1 138 ? 23.266 -3.838 1.141 1 63.62 138 GLU A O 1
ATOM 1097 N N . ILE A 1 139 ? 23.172 -4.809 -0.721 1 51.31 139 ILE A N 1
ATOM 1098 C CA . ILE A 1 139 ? 24.281 -3.932 -1.097 1 51.31 139 ILE A CA 1
ATOM 1099 C C . ILE A 1 139 ? 23.875 -2.475 -0.889 1 51.31 139 ILE A C 1
ATOM 1101 O O . ILE A 1 139 ? 22.688 -2.131 -0.997 1 51.31 139 ILE A O 1
ATOM 1105 N N . SER A 1 140 ? 24.953 -1.418 -0.651 1 46.12 140 SER A N 1
ATOM 1106 C CA . SER A 1 140 ? 24.969 0.02 -0.403 1 46.12 140 SER A CA 1
ATOM 1107 C C . SER A 1 140 ? 24 0.751 -1.324 1 46.12 140 SER A C 1
ATOM 1109 O O . SER A 1 140 ? 24.312 0.985 -2.494 1 46.12 140 SER A O 1
ATOM 1111 N N . LEU A 1 141 ? 22.875 0.307 -1.421 1 46.69 141 LEU A N 1
ATOM 1112 C CA . LEU A 1 141 ? 22.047 0.918 -2.459 1 46.69 141 LEU A CA 1
ATOM 1113 C C . LEU A 1 141 ? 22.484 2.352 -2.732 1 46.69 141 LEU A C 1
ATOM 1115 O O . LEU A 1 141 ? 22.422 2.82 -3.871 1 46.69 141 LEU A O 1
ATOM 1119 N N . TYR A 1 142 ? 22.359 3.244 -1.594 1 43.16 142 TYR A N 1
ATOM 1120 C CA . TYR A 1 142 ? 22.734 4.637 -1.804 1 43.16 142 TYR A CA 1
ATOM 1121 C C . TYR A 1 142 ? 24.188 4.871 -1.408 1 43.16 142 TYR A C 1
ATOM 1123 O O . TYR A 1 142 ? 24.656 4.344 -0.396 1 43.16 142 TYR A O 1
ATOM 1131 N N . PRO A 1 143 ? 25.125 5.152 -2.373 1 40.78 143 PRO A N 1
ATOM 1132 C CA . PRO A 1 143 ? 26.469 5.574 -1.95 1 40.78 143 PRO A CA 1
ATOM 1133 C C . PRO A 1 143 ? 26.438 6.461 -0.707 1 40.78 143 PRO A C 1
ATOM 1135 O O . PRO A 1 143 ? 25.469 7.172 -0.473 1 40.78 143 PRO A O 1
ATOM 1138 N N . PRO A 1 144 ? 27.188 5.969 0.357 1 36.25 144 PRO A N 1
ATOM 1139 C CA . PRO A 1 144 ? 27.25 6.859 1.517 1 36.25 144 PRO A CA 1
ATOM 1140 C C . PRO A 1 144 ? 27.203 8.336 1.128 1 36.25 144 PRO A C 1
ATOM 1142 O O . PRO A 1 144 ? 27.641 8.703 0.036 1 36.25 144 PRO A O 1
ATOM 1145 N N . LYS A 1 145 ? 26.422 9.055 1.742 1 36.66 145 LYS A N 1
ATOM 1146 C CA . LYS A 1 145 ? 26.531 10.508 1.621 1 36.66 145 LYS A CA 1
ATOM 1147 C C . LYS A 1 145 ? 27.984 10.938 1.559 1 36.66 145 LYS A C 1
ATOM 1149 O O . LYS A 1 145 ? 28.844 10.344 2.207 1 36.66 145 LYS A O 1
ATOM 1154 N N . PHE A 1 146 ? 28.484 11.812 0.535 1 35.31 146 PHE A N 1
ATOM 1155 C CA . PHE A 1 146 ? 29.734 12.539 0.383 1 35.31 146 PHE A CA 1
ATOM 1156 C C . PHE A 1 146 ? 30.203 13.102 1.72 1 35.31 146 PHE A C 1
ATOM 1158 O O . PHE A 1 146 ? 29.516 13.914 2.334 1 35.31 146 PHE A O 1
ATOM 1165 N N . GLY A 1 147 ? 30.906 12.297 2.621 1 32.75 147 GLY A N 1
ATOM 1166 C CA . GLY A 1 147 ? 31.75 13.062 3.523 1 32.75 147 GLY A CA 1
ATOM 1167 C C . GLY A 1 147 ? 32.438 14.242 2.85 1 32.75 147 GLY A C 1
ATOM 1168 O O . GLY A 1 147 ? 32.844 14.141 1.693 1 32.75 147 GLY A O 1
ATOM 1169 N N . ASN A 1 148 ? 32.188 15.461 3.373 1 31 148 ASN A N 1
ATOM 1170 C CA . ASN A 1 148 ? 32.906 16.703 3.1 1 31 148 ASN A CA 1
ATOM 1171 C C . ASN A 1 148 ? 34.406 16.438 2.898 1 31 148 ASN A C 1
ATOM 1173 O O . ASN A 1 148 ? 34.906 15.406 3.338 1 31 148 ASN A O 1
ATOM 1177 N N . GLN A 1 149 ? 35.156 17.578 2.418 1 26.41 149 GLN A N 1
ATOM 1178 C CA . GLN A 1 149 ? 36.438 18.141 1.995 1 26.41 149 GLN A CA 1
ATOM 1179 C C . GLN A 1 149 ? 37.5 17.938 3.062 1 26.41 149 GLN A C 1
ATOM 1181 O O . GLN A 1 149 ? 37.312 18.281 4.227 1 26.41 149 GLN A O 1
ATOM 1186 N N . LYS A 1 150 ? 38.406 17.109 2.926 1 23.53 150 LYS A N 1
ATOM 1187 C CA . LYS A 1 150 ? 39.781 17.312 3.365 1 23.53 150 LYS A CA 1
ATOM 1188 C C . LYS A 1 150 ? 40.188 18.781 3.217 1 23.53 150 LYS A C 1
ATOM 1190 O O . LYS A 1 150 ? 39.781 19.453 2.27 1 23.53 150 LYS A O 1
ATOM 1195 N N . GLN A 1 151 ? 41.094 19.328 4.277 1 21.05 151 GLN A N 1
ATOM 1196 C CA . GLN A 1 151 ? 41.969 20.469 4.051 1 21.05 151 GLN A CA 1
ATOM 1197 C C . GLN A 1 151 ? 42.781 20.312 2.758 1 21.05 151 GLN A C 1
ATOM 1199 O O . GLN A 1 151 ? 43.25 19.219 2.451 1 21.05 151 GLN A O 1
ATOM 1204 N N . MET B 1 1 ? -0.715 22.094 19.641 1 75.06 1 MET B N 1
ATOM 1205 C CA . MET B 1 1 ? -0.96 21.812 18.234 1 75.06 1 MET B CA 1
ATOM 1206 C C . MET B 1 1 ? -0.897 20.312 17.969 1 75.06 1 MET B C 1
ATOM 1208 O O . MET B 1 1 ? -1.871 19.719 17.5 1 75.06 1 MET B O 1
ATOM 1212 N N . GLY B 1 2 ? 0.08 19.719 18.688 1 85.31 2 GLY B N 1
ATOM 1213 C CA . GLY B 1 2 ? 0.193 18.266 18.531 1 85.31 2 GLY B CA 1
ATOM 1214 C C . GLY B 1 2 ? -0.935 17.516 19.219 1 85.31 2 GLY B C 1
ATOM 1215 O O . GLY B 1 2 ? -1.552 16.641 18.609 1 85.31 2 GLY B O 1
ATOM 1216 N N . ALA B 1 3 ? -1.39 18.016 20.359 1 91.88 3 ALA B N 1
ATOM 1217 C CA . ALA B 1 3 ? -2.422 17.328 21.141 1 91.88 3 ALA B CA 1
ATOM 1218 C C . ALA B 1 3 ? -3.779 17.438 20.453 1 91.88 3 ALA B C 1
ATOM 1220 O O . ALA B 1 3 ? -4.566 16.484 20.453 1 91.88 3 ALA B O 1
ATOM 1221 N N . GLU B 1 4 ? -4.059 18.609 19.953 1 95.69 4 GLU B N 1
ATOM 1222 C CA . GLU B 1 4 ? -5.324 18.828 19.266 1 95.69 4 GLU B CA 1
ATOM 1223 C C . GLU B 1 4 ? -5.434 17.922 18.031 1 95.69 4 GLU B C 1
ATOM 1225 O O . GLU B 1 4 ? -6.465 17.281 17.812 1 95.69 4 GLU B O 1
ATOM 1230 N N . LEU B 1 5 ? -4.398 17.859 17.266 1 96.56 5 LEU B N 1
ATOM 1231 C CA . LEU B 1 5 ? -4.402 17 16.094 1 96.56 5 LEU B CA 1
ATOM 1232 C C . LEU B 1 5 ? -4.527 15.539 16.484 1 96.56 5 LEU B C 1
ATOM 1234 O O . LEU B 1 5 ? -5.277 14.781 15.859 1 96.56 5 LEU B O 1
ATOM 1238 N N . GLU B 1 6 ? -3.771 15.148 17.516 1 98.12 6 GLU B N 1
ATOM 1239 C CA . GLU B 1 6 ? -3.826 13.773 18 1 98.12 6 GLU B CA 1
ATOM 1240 C C . GLU B 1 6 ? -5.246 13.383 18.391 1 98.12 6 GLU B C 1
ATOM 1242 O O . GLU B 1 6 ? -5.684 12.258 18.125 1 98.12 6 GLU B O 1
ATOM 1247 N N . SER B 1 7 ? -5.945 14.344 19.016 1 97.38 7 SER B N 1
ATOM 1248 C CA . SER B 1 7 ? -7.344 14.109 19.359 1 97.38 7 SER B CA 1
ATOM 1249 C C . SER B 1 7 ? -8.211 13.969 18.109 1 97.38 7 SER B C 1
ATOM 1251 O O . SER B 1 7 ? -9.062 13.078 18.047 1 97.38 7 SER B O 1
ATOM 1253 N N . LEU B 1 8 ? -8.023 14.75 17.141 1 97.06 8 LEU B N 1
ATOM 1254 C CA . LEU B 1 8 ? -8.805 14.75 15.906 1 97.06 8 LEU B CA 1
ATOM 1255 C C . LEU B 1 8 ? -8.609 13.445 15.141 1 97.06 8 LEU B C 1
ATOM 1257 O O . LEU B 1 8 ? -9.57 12.898 14.586 1 97.06 8 LEU B O 1
ATOM 1261 N N . ILE B 1 9 ? -7.406 12.891 15.156 1 98 9 ILE B N 1
ATOM 1262 C CA . ILE B 1 9 ? -7.129 11.719 14.336 1 98 9 ILE B CA 1
ATOM 1263 C C . ILE B 1 9 ? -7.238 10.461 15.188 1 98 9 ILE B C 1
ATOM 1265 O O . ILE B 1 9 ? -7.125 9.344 14.672 1 98 9 ILE B O 1
ATOM 1269 N N . GLY B 1 10 ? -7.414 10.602 16.516 1 98 10 GLY B N 1
ATOM 1270 C CA . GLY B 1 10 ? -7.613 9.477 17.406 1 98 10 GLY B CA 1
ATOM 1271 C C . GLY B 1 10 ? -6.355 8.664 17.641 1 98 10 GLY B C 1
ATOM 1272 O O . GLY B 1 10 ? -6.41 7.434 17.719 1 98 10 GLY B O 1
ATOM 1273 N N . TYR B 1 11 ? -5.258 9.352 17.672 1 98.56 11 TYR B N 1
ATOM 1274 C CA . TYR B 1 11 ? -3.992 8.656 17.875 1 98.56 11 TYR B CA 1
ATOM 1275 C C . TYR B 1 11 ? -3.004 9.531 18.641 1 98.56 11 TYR B C 1
ATOM 1277 O O . TYR B 1 11 ? -2.799 10.695 18.281 1 98.56 11 TYR B O 1
ATOM 1285 N N . GLN B 1 12 ? -2.383 8.977 19.625 1 98.31 12 GLN B N 1
ATOM 1286 C CA . GLN B 1 12 ? -1.35 9.664 20.391 1 98.31 12 GLN B CA 1
ATOM 1287 C C . GLN B 1 12 ? 0.04 9.148 20.031 1 98.31 12 GLN B C 1
ATOM 1289 O O . GLN B 1 12 ? 0.346 7.977 20.25 1 98.31 12 GLN B O 1
ATOM 1294 N N . PHE B 1 13 ? 0.857 10.039 19.625 1 98.38 13 PHE B N 1
ATOM 1295 C CA . PHE B 1 13 ? 2.18 9.648 19.156 1 98.38 13 PHE B CA 1
ATOM 1296 C C . PHE B 1 13 ? 3.119 9.391 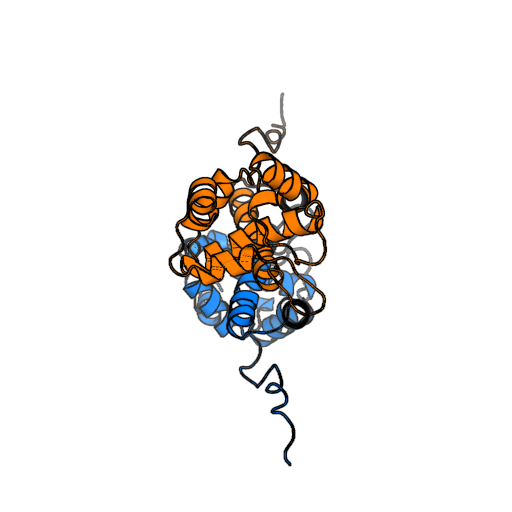20.328 1 98.38 13 PHE B C 1
ATOM 1298 O O . PHE B 1 13 ? 3.164 10.18 21.266 1 98.38 13 PHE B O 1
ATOM 1305 N N . HIS B 1 14 ? 3.814 8.297 20.203 1 98 14 HIS B N 1
ATOM 1306 C CA . HIS B 1 14 ? 4.922 8.039 21.109 1 98 14 HIS B CA 1
ATOM 1307 C C . HIS B 1 14 ? 6.164 8.828 20.719 1 98 14 HIS B C 1
ATOM 1309 O O . HIS B 1 14 ? 6.836 9.406 21.562 1 98 14 HIS B O 1
ATOM 1315 N N . ASP B 1 15 ? 6.477 8.789 19.469 1 97.19 15 ASP B N 1
ATOM 1316 C CA . ASP B 1 15 ? 7.551 9.578 18.875 1 97.19 15 ASP B CA 1
ATOM 1317 C C . ASP B 1 15 ? 7.008 10.859 18.234 1 97.19 15 ASP B C 1
ATOM 1319 O O . ASP B 1 15 ? 6.574 10.852 17.094 1 97.19 15 ASP B O 1
ATOM 1323 N N . ARG B 1 16 ? 7.152 11.883 18.859 1 96.31 16 ARG B N 1
ATOM 1324 C CA . ARG B 1 16 ? 6.594 13.156 18.422 1 96.31 16 ARG B CA 1
ATOM 1325 C C . ARG B 1 16 ? 7.277 13.648 17.141 1 96.31 16 ARG B C 1
ATOM 1327 O O . ARG B 1 16 ? 6.703 14.438 16.391 1 96.31 16 ARG B O 1
ATOM 1334 N N . SER B 1 17 ? 8.461 13.203 16.938 1 97.06 17 SER B N 1
ATOM 1335 C CA . SER B 1 17 ? 9.18 13.648 15.742 1 97.06 17 SER B CA 1
ATOM 1336 C C . SER B 1 17 ? 8.469 13.211 14.469 1 97.06 17 SER B C 1
ATOM 1338 O O . SER B 1 17 ? 8.523 13.906 13.445 1 97.06 17 SER B O 1
ATOM 1340 N N . LEU B 1 18 ? 7.824 12.086 14.516 1 97.88 18 LEU B N 1
ATOM 1341 C CA . LEU B 1 18 ? 7.055 11.609 13.375 1 97.88 18 LEU B CA 1
ATOM 1342 C C . LEU B 1 18 ? 5.887 12.539 13.078 1 97.88 18 LEU B C 1
ATOM 1344 O O . LEU B 1 18 ? 5.598 12.836 11.914 1 97.88 18 LEU B O 1
ATOM 1348 N N . LEU B 1 19 ? 5.234 12.992 14.141 1 97.88 19 LEU B N 1
ATOM 1349 C CA . LEU B 1 19 ? 4.141 13.938 13.961 1 97.88 19 LEU B CA 1
ATOM 1350 C C . LEU B 1 19 ? 4.648 15.25 13.383 1 97.88 19 LEU B C 1
ATOM 1352 O O . LEU B 1 19 ? 4.043 15.805 12.461 1 97.88 19 LEU B O 1
ATOM 1356 N N . GLU B 1 20 ? 5.73 15.711 13.922 1 96.75 20 GLU B N 1
ATOM 1357 C CA . GLU B 1 20 ? 6.312 16.953 13.445 1 96.75 20 GLU B CA 1
ATOM 1358 C C . GLU B 1 20 ? 6.695 16.859 11.969 1 96.75 20 GLU B C 1
ATOM 1360 O O . GLU B 1 20 ? 6.422 17.781 11.188 1 96.75 20 GLU B O 1
ATOM 1365 N N . GLU B 1 21 ? 7.316 15.773 11.586 1 96.69 21 GLU B N 1
ATOM 1366 C CA . GLU B 1 21 ? 7.672 15.578 10.18 1 96.69 21 GLU B CA 1
ATOM 1367 C C . GLU B 1 21 ? 6.43 15.539 9.297 1 96.69 21 GLU B C 1
ATOM 1369 O O . GLU B 1 21 ? 6.422 16.109 8.203 1 96.69 21 GLU B O 1
ATOM 1374 N N . ALA B 1 22 ? 5.379 14.898 9.766 1 98.19 22 ALA B N 1
ATOM 1375 C CA . ALA B 1 22 ? 4.152 14.75 8.984 1 98.19 22 ALA B CA 1
ATOM 1376 C C . ALA B 1 22 ? 3.537 16.109 8.664 1 98.19 22 ALA B C 1
ATOM 1378 O O . ALA B 1 22 ? 2.879 16.281 7.637 1 98.19 22 ALA B O 1
ATOM 1379 N N . LEU B 1 23 ? 3.832 17.078 9.531 1 97.25 23 LEU B N 1
ATOM 1380 C CA . LEU B 1 23 ? 3.178 18.375 9.406 1 97.25 23 LEU B CA 1
ATOM 1381 C C . LEU B 1 23 ? 4.086 19.375 8.703 1 97.25 23 LEU B C 1
ATOM 1383 O O . LEU B 1 23 ? 3.67 20.5 8.406 1 97.25 23 LEU B O 1
ATOM 1387 N N . GLU B 1 24 ? 5.223 18.969 8.383 1 95.88 24 GLU B N 1
ATOM 1388 C CA . GLU B 1 24 ? 6.203 19.875 7.809 1 95.88 24 GLU B CA 1
ATOM 1389 C C . GLU B 1 24 ? 6.035 19.984 6.297 1 95.88 24 GLU B C 1
ATOM 1391 O O . GLU B 1 24 ? 6.176 18.984 5.578 1 95.88 24 GLU B O 1
ATOM 1396 N N . GLU B 1 25 ? 5.777 21.094 5.844 1 94.5 25 GLU B N 1
ATOM 1397 C CA . GLU B 1 25 ? 5.664 21.344 4.41 1 94.5 25 GLU B CA 1
ATOM 1398 C C . GLU B 1 25 ? 7.012 21.172 3.713 1 94.5 25 GLU B C 1
ATOM 1400 O O . GLU B 1 25 ? 8.039 21.594 4.238 1 94.5 25 GLU B O 1
ATOM 1405 N N . ALA B 1 26 ? 6.977 20.625 2.518 1 92.06 26 ALA B N 1
ATOM 1406 C CA . ALA B 1 26 ? 8.195 20.484 1.727 1 92.06 26 ALA B CA 1
ATOM 1407 C C . ALA B 1 26 ? 8.625 21.828 1.132 1 92.06 26 ALA B C 1
ATOM 1409 O O . ALA B 1 26 ? 7.805 22.719 0.948 1 92.06 26 ALA B O 1
ATOM 1410 N N . GLY B 1 27 ? 9.93 21.875 0.933 1 86.81 27 GLY B N 1
ATOM 1411 C CA . GLY B 1 27 ? 10.523 23.062 0.328 1 86.81 27 GLY B CA 1
ATOM 1412 C C . GLY B 1 27 ? 11.781 22.75 -0.469 1 86.81 27 GLY B C 1
ATOM 1413 O O . GLY B 1 27 ? 12.133 21.594 -0.661 1 86.81 27 GLY B O 1
ATOM 1414 N N . PRO B 1 28 ? 12.352 23.734 -1.032 1 84.25 28 PRO B N 1
ATOM 1415 C CA . PRO B 1 28 ? 13.539 23.562 -1.874 1 84.25 28 PRO B CA 1
ATOM 1416 C C . PRO B 1 28 ? 14.688 22.875 -1.139 1 84.25 28 PRO B C 1
ATOM 1418 O O . PRO B 1 28 ? 15.461 22.141 -1.753 1 84.25 28 PRO B O 1
ATOM 1421 N N . GLN B 1 29 ? 14.766 23.016 0.187 1 85.75 29 GLN B N 1
ATOM 1422 C CA . GLN B 1 29 ? 15.906 22.469 0.92 1 85.75 29 GLN B CA 1
ATOM 1423 C C . GLN B 1 29 ? 15.492 21.297 1.797 1 85.75 29 GLN B C 1
ATOM 1425 O O . GLN B 1 29 ? 16.297 20.781 2.58 1 85.75 29 GLN B O 1
ATOM 1430 N N . THR B 1 30 ? 14.273 20.953 1.74 1 88.44 30 THR B N 1
ATOM 1431 C CA . THR B 1 30 ? 13.789 19.875 2.59 1 88.44 30 THR B CA 1
ATOM 1432 C C . THR B 1 30 ? 12.664 19.109 1.901 1 88.44 30 THR B C 1
ATOM 1434 O O . THR B 1 30 ? 11.836 19.703 1.204 1 88.44 30 THR B O 1
ATOM 1437 N N . G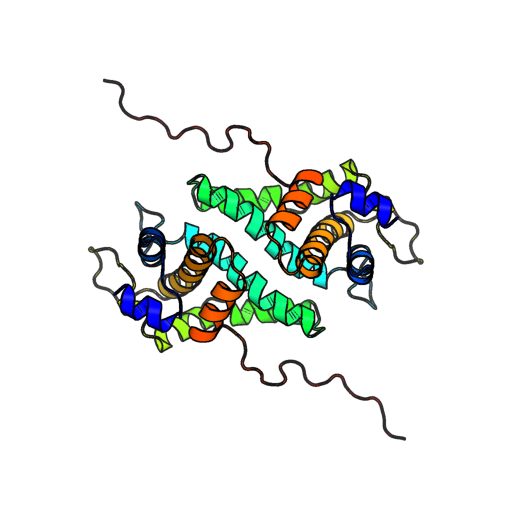LU B 1 31 ? 12.602 17.844 2.178 1 92.88 31 GLU B N 1
ATOM 1438 C CA . GLU B 1 31 ? 11.516 17.031 1.646 1 92.88 31 GLU B CA 1
ATOM 1439 C C . GLU B 1 31 ? 10.258 17.156 2.508 1 92.88 31 GLU B C 1
ATOM 1441 O O . GLU B 1 31 ? 9.18 16.719 2.105 1 92.88 31 GLU B O 1
ATOM 1446 N N . GLY B 1 32 ? 10.477 17.828 3.682 1 94.75 32 GLY B N 1
ATOM 1447 C CA . GLY B 1 32 ? 9.32 17.953 4.559 1 94.75 32 GLY B CA 1
ATOM 1448 C C . GLY B 1 32 ? 8.641 16.625 4.848 1 94.75 32 GLY B C 1
ATOM 1449 O O . GLY B 1 32 ? 9.297 15.664 5.246 1 94.75 32 GLY B O 1
ATOM 1450 N N . ASN B 1 33 ? 7.34 16.625 4.551 1 97.31 33 ASN B N 1
ATOM 1451 C CA . ASN B 1 33 ? 6.586 15.422 4.887 1 97.31 33 ASN B CA 1
ATOM 1452 C C . ASN B 1 33 ? 6.41 14.516 3.676 1 97.31 33 ASN B C 1
ATOM 1454 O O . ASN B 1 33 ? 5.629 13.562 3.719 1 97.31 33 ASN B O 1
ATOM 1458 N N . GLU B 1 34 ? 7.164 14.672 2.598 1 97.88 34 GLU B N 1
ATOM 1459 C CA . GLU B 1 34 ? 6.961 13.945 1.345 1 97.88 34 GLU B CA 1
ATOM 1460 C C . GLU B 1 34 ? 7.348 12.477 1.486 1 97.88 34 GLU B C 1
ATOM 1462 O O . GLU B 1 34 ? 6.738 11.609 0.859 1 97.88 34 GLU B O 1
ATOM 1467 N N . ARG B 1 35 ? 8.375 12.211 2.287 1 97.25 35 ARG B N 1
ATOM 1468 C CA . ARG B 1 35 ? 8.766 10.82 2.494 1 97.25 35 ARG B CA 1
ATOM 1469 C C . ARG B 1 35 ? 7.668 10.047 3.225 1 97.25 35 ARG B C 1
ATOM 1471 O O . ARG B 1 35 ? 7.285 8.953 2.805 1 97.25 35 ARG B O 1
ATOM 1478 N N . LEU B 1 36 ? 7.184 10.633 4.281 1 98.06 36 LEU B N 1
ATOM 1479 C CA . LEU B 1 36 ? 6.086 10.008 5.012 1 98.06 36 LEU B CA 1
ATOM 1480 C C . LEU B 1 36 ? 4.855 9.867 4.125 1 98.06 36 LEU B C 1
ATOM 1482 O O . LEU B 1 36 ? 4.125 8.883 4.219 1 98.06 36 LEU B O 1
ATOM 1486 N N . ALA B 1 37 ? 4.648 10.875 3.307 1 98.62 37 ALA B N 1
ATOM 1487 C CA . ALA B 1 37 ? 3.49 10.859 2.416 1 98.62 37 ALA B CA 1
ATOM 1488 C C . ALA B 1 37 ? 3.582 9.711 1.418 1 98.62 37 ALA B C 1
ATOM 1490 O O . ALA B 1 37 ? 2.57 9.094 1.083 1 98.62 37 ALA B O 1
ATOM 1491 N N . LEU B 1 38 ? 4.773 9.5 0.912 1 98.38 38 LEU B N 1
ATOM 1492 C CA . LEU B 1 38 ? 4.969 8.391 -0.017 1 98.38 38 LEU B CA 1
ATOM 1493 C C . LEU B 1 38 ? 4.602 7.066 0.636 1 98.38 38 LEU B C 1
ATOM 1495 O O . LEU B 1 38 ? 3.926 6.234 0.024 1 98.38 38 LEU B O 1
ATOM 1499 N N . LEU B 1 39 ? 5.004 6.902 1.83 1 98.06 39 LEU B N 1
ATOM 1500 C CA . LEU B 1 39 ? 4.648 5.719 2.604 1 98.06 39 LEU B CA 1
ATOM 1501 C C . LEU B 1 39 ? 3.158 5.699 2.918 1 98.06 39 LEU B C 1
ATOM 1503 O O . LEU B 1 39 ? 2.494 4.676 2.734 1 98.06 39 LEU B O 1
ATOM 1507 N N . GLY B 1 40 ? 2.648 6.805 3.355 1 98.69 40 GLY B N 1
ATOM 1508 C CA . GLY B 1 40 ? 1.255 6.941 3.744 1 98.69 40 GLY B CA 1
ATOM 1509 C C . GLY B 1 40 ? 0.289 6.68 2.604 1 98.69 40 GLY B C 1
ATOM 1510 O O . GLY B 1 40 ? -0.821 6.191 2.824 1 98.69 40 GLY B O 1
ATOM 1511 N N . ASP B 1 41 ? 0.733 7.027 1.418 1 98.62 41 ASP B N 1
ATOM 1512 C CA . ASP B 1 41 ? -0.077 6.766 0.232 1 98.62 41 ASP B CA 1
ATOM 1513 C C . ASP B 1 41 ? -0.368 5.273 0.084 1 98.62 41 ASP B C 1
ATOM 1515 O O . ASP B 1 41 ? -1.503 4.883 -0.199 1 98.62 41 ASP B O 1
ATOM 1519 N N . LYS B 1 42 ? 0.601 4.484 0.276 1 98.5 42 LYS B N 1
ATOM 1520 C CA . LYS B 1 42 ? 0.42 3.037 0.189 1 98.5 42 LYS B CA 1
ATOM 1521 C C . LYS B 1 42 ? -0.409 2.516 1.359 1 98.5 42 LYS B C 1
ATOM 1523 O O . LYS B 1 42 ? -1.229 1.61 1.191 1 98.5 42 LYS B O 1
ATOM 1528 N N . VAL B 1 43 ? -0.202 3.104 2.5 1 98.56 43 VAL B N 1
ATOM 1529 C CA . VAL B 1 43 ? -0.983 2.721 3.67 1 98.56 43 VAL B CA 1
ATOM 1530 C C . VAL B 1 43 ? -2.465 2.986 3.414 1 98.56 43 VAL B C 1
ATOM 1532 O O . VAL B 1 43 ? -3.305 2.105 3.613 1 98.56 43 VAL B O 1
ATOM 1535 N N . LEU B 1 44 ? -2.725 4.148 2.963 1 98.69 44 LEU B N 1
ATOM 1536 C CA . LEU B 1 44 ? -4.094 4.559 2.668 1 98.69 44 LEU B CA 1
ATOM 1537 C C . LEU B 1 44 ? -4.734 3.625 1.648 1 98.69 44 LEU B C 1
ATOM 1539 O O . LEU B 1 44 ? -5.832 3.113 1.874 1 98.69 44 LEU B O 1
ATOM 1543 N N . SER B 1 45 ? -4.078 3.396 0.575 1 98.62 45 SER B N 1
ATOM 1544 C CA . SER B 1 45 ? -4.594 2.559 -0.502 1 98.62 45 SER B CA 1
ATOM 1545 C C . SER B 1 45 ? -4.844 1.134 -0.021 1 98.62 45 SER B C 1
ATOM 1547 O O . SER B 1 45 ? -5.863 0.527 -0.364 1 98.62 45 SER B O 1
ATOM 1549 N N . LEU B 1 46 ? -3.939 0.638 0.754 1 98.25 46 LEU B N 1
ATOM 1550 C CA . LEU B 1 46 ? -4.07 -0.726 1.256 1 98.25 46 LEU B CA 1
ATOM 1551 C C . LEU B 1 46 ? -5.289 -0.858 2.162 1 98.25 46 LEU B C 1
ATOM 1553 O O . LEU B 1 46 ? -6.043 -1.83 2.059 1 98.25 46 LEU B O 1
ATOM 1557 N N . MET B 1 47 ? -5.473 0.09 3.012 1 97.81 47 MET B N 1
ATOM 1558 C CA . MET B 1 47 ? -6.617 0.035 3.918 1 97.81 47 MET B CA 1
ATOM 1559 C C . MET B 1 47 ? -7.93 0.12 3.145 1 97.81 47 MET B C 1
ATOM 1561 O O . MET B 1 47 ? -8.898 -0.562 3.48 1 97.81 47 MET B O 1
ATOM 1565 N N . LEU B 1 48 ? -7.992 0.955 2.17 1 97.56 48 LEU B N 1
ATOM 1566 C CA . LEU B 1 48 ? -9.188 1.07 1.34 1 97.56 48 LEU B CA 1
ATOM 1567 C C . LEU B 1 48 ? -9.461 -0.233 0.597 1 97.56 48 LEU B C 1
ATOM 1569 O O . LEU B 1 48 ? -10.602 -0.706 0.564 1 97.56 48 LEU B O 1
ATOM 1573 N N . LEU B 1 49 ? -8.414 -0.817 0.079 1 97.31 49 LEU B N 1
ATOM 1574 C CA . LEU B 1 49 ? -8.57 -2.014 -0.741 1 97.31 49 LEU B CA 1
ATOM 1575 C C . LEU B 1 49 ? -8.891 -3.229 0.124 1 97.31 49 LEU B C 1
ATOM 1577 O O . LEU B 1 49 ? -9.484 -4.199 -0.355 1 97.31 49 LEU B O 1
ATOM 1581 N N . HIS B 1 50 ? -8.414 -3.174 1.34 1 93.94 50 HIS B N 1
ATOM 1582 C CA . HIS B 1 50 ? -8.766 -4.266 2.244 1 93.94 50 HIS B CA 1
ATOM 1583 C C . HIS B 1 50 ? -10.273 -4.406 2.383 1 93.94 50 HIS B C 1
ATOM 1585 O O . HIS B 1 50 ? -10.812 -5.508 2.244 1 93.94 50 HIS B O 1
ATOM 1591 N N . ARG B 1 51 ? -10.906 -3.33 2.617 1 89.62 51 ARG B N 1
ATOM 1592 C CA . ARG B 1 51 ? -12.359 -3.332 2.727 1 89.62 51 ARG B CA 1
ATOM 1593 C C . ARG B 1 51 ? -13.008 -3.703 1.398 1 89.62 51 ARG B C 1
ATOM 1595 O O . ARG B 1 51 ? -13.945 -4.5 1.362 1 89.62 51 ARG B O 1
ATOM 1602 N N . TRP B 1 52 ? -12.516 -3.129 0.346 1 93.5 52 TRP B N 1
ATOM 1603 C CA . TRP B 1 52 ? -12.977 -3.412 -1.009 1 93.5 52 TRP B CA 1
ATOM 1604 C C . TRP B 1 52 ? -12.945 -4.91 -1.293 1 93.5 52 TRP B C 1
ATOM 1606 O O . TRP B 1 52 ? -13.914 -5.477 -1.802 1 93.5 52 TRP B O 1
ATOM 1616 N N . TYR B 1 53 ? -11.914 -5.617 -0.96 1 95.06 53 TYR B N 1
ATOM 1617 C CA . TYR B 1 53 ? -11.75 -7.035 -1.249 1 95.06 53 TYR B CA 1
ATOM 1618 C C . TYR B 1 53 ? -12.797 -7.867 -0.522 1 95.06 53 TYR B C 1
ATOM 1620 O O . TYR B 1 53 ? -13.398 -8.773 -1.107 1 95.06 53 TYR B O 1
ATOM 1628 N N . MET B 1 54 ? -13.016 -7.523 0.699 1 90.44 54 MET B N 1
ATOM 1629 C CA . MET B 1 54 ? -13.953 -8.273 1.53 1 90.44 54 MET B CA 1
ATOM 1630 C C . MET B 1 54 ? -15.383 -8.125 1.016 1 90.44 54 MET B C 1
ATOM 1632 O O . MET B 1 54 ? -16.219 -8.984 1.255 1 90.44 54 MET B O 1
ATOM 1636 N N . GLU B 1 55 ? -15.617 -7.109 0.245 1 89.56 55 GLU B N 1
ATOM 1637 C CA . GLU B 1 55 ? -16.969 -6.828 -0.24 1 89.56 55 GLU B CA 1
ATOM 1638 C C . GLU B 1 55 ? -17.219 -7.512 -1.578 1 89.56 55 GLU B C 1
ATOM 1640 O O . GLU B 1 55 ? -18.344 -7.473 -2.094 1 89.56 55 GLU B O 1
ATOM 1645 N N . GLY B 1 56 ? -16.266 -8.133 -2.166 1 85.56 56 GLY B N 1
ATOM 1646 C CA . GLY B 1 56 ? -16.438 -8.914 -3.383 1 85.56 56 GLY B CA 1
ATOM 1647 C C . GLY B 1 56 ? -16.562 -8.055 -4.629 1 85.56 56 GLY B C 1
ATOM 1648 O O . GLY B 1 56 ? -17.125 -8.492 -5.637 1 85.56 56 GLY B O 1
ATOM 1649 N N . ASN B 1 57 ? -16.031 -6.848 -4.555 1 86.88 57 ASN B N 1
ATOM 1650 C CA . ASN B 1 57 ? -16.094 -5.914 -5.676 1 86.88 57 ASN B CA 1
ATOM 1651 C C . ASN B 1 57 ? -15.062 -6.258 -6.746 1 86.88 57 ASN B C 1
ATOM 1653 O O . ASN B 1 57 ? -14.07 -6.938 -6.469 1 86.88 57 ASN B O 1
ATOM 1657 N N . THR B 1 58 ? -15.328 -5.777 -7.902 1 93.44 58 THR B N 1
ATOM 1658 C CA . THR B 1 58 ? -14.469 -6.043 -9.047 1 93.44 58 THR B CA 1
ATOM 1659 C C . THR B 1 58 ? -13.211 -5.188 -8.984 1 93.44 58 THR B C 1
ATOM 1661 O O . THR B 1 58 ? -13.141 -4.227 -8.219 1 93.44 58 THR B O 1
ATOM 1664 N N . THR B 1 59 ? -12.219 -5.527 -9.766 1 96.12 59 THR B N 1
ATOM 1665 C CA . THR B 1 59 ? -10.984 -4.754 -9.828 1 96.12 59 THR B CA 1
ATOM 1666 C C . THR B 1 59 ? -11.258 -3.332 -10.312 1 96.12 59 THR B C 1
ATOM 1668 O O . THR B 1 59 ? -10.617 -2.381 -9.852 1 96.12 59 THR B O 1
ATOM 1671 N N . GLU B 1 60 ? -12.18 -3.209 -11.211 1 95.25 60 GLU B N 1
ATOM 1672 C CA . GLU B 1 60 ? -12.586 -1.883 -11.68 1 95.25 60 GLU B CA 1
ATOM 1673 C C . GLU B 1 60 ? -13.117 -1.035 -10.531 1 95.25 60 GLU B C 1
ATOM 1675 O O . GLU B 1 60 ? -12.758 0.136 -10.391 1 95.25 60 GLU B O 1
ATOM 1680 N N . GLN B 1 61 ? -13.883 -1.606 -9.742 1 95.12 61 GLN B N 1
ATOM 1681 C CA . GLN B 1 61 ? -14.445 -0.902 -8.594 1 95.12 61 GLN B CA 1
ATOM 1682 C C . GLN B 1 61 ? -13.352 -0.548 -7.586 1 95.12 61 GLN B C 1
ATOM 1684 O O . GLN B 1 61 ? -13.414 0.496 -6.934 1 95.12 61 GLN B O 1
ATOM 1689 N N . GLY B 1 62 ? -12.375 -1.437 -7.441 1 96.75 62 GLY B N 1
ATOM 1690 C CA . GLY B 1 62 ? -11.242 -1.146 -6.578 1 96.75 62 GLY B CA 1
ATOM 1691 C C . GLY B 1 62 ? -10.406 0.025 -7.062 1 96.75 62 GLY B C 1
ATOM 1692 O O . GLY B 1 62 ? -10.047 0.905 -6.277 1 96.75 62 GLY B O 1
ATOM 1693 N N . THR B 1 63 ? -10.172 0.023 -8.352 1 96.94 63 THR B N 1
ATOM 1694 C CA . THR B 1 63 ? -9.414 1.106 -8.969 1 96.94 63 THR B CA 1
ATOM 1695 C C . THR B 1 63 ? -10.156 2.432 -8.836 1 96.94 63 THR B C 1
ATOM 1697 O O . THR B 1 63 ? -9.555 3.461 -8.523 1 96.94 63 THR B O 1
ATOM 1700 N N . ASN B 1 64 ? -11.438 2.369 -9.047 1 96.31 64 ASN B N 1
ATOM 1701 C CA . ASN B 1 64 ? -12.266 3.561 -8.898 1 96.31 64 ASN B CA 1
ATOM 1702 C C . ASN B 1 64 ? -12.273 4.059 -7.453 1 96.31 64 ASN B C 1
ATOM 1704 O O . ASN B 1 64 ? -12.227 5.262 -7.207 1 96.31 64 ASN B O 1
ATOM 1708 N N . LEU B 1 65 ? -12.352 3.125 -6.582 1 96.12 65 LEU B N 1
ATOM 1709 C CA . LEU B 1 65 ? -12.32 3.451 -5.16 1 96.12 65 LEU B CA 1
ATOM 1710 C C . LEU B 1 65 ? -11.062 4.242 -4.812 1 96.12 65 LEU B C 1
ATOM 1712 O O . LEU B 1 65 ? -11.133 5.273 -4.141 1 96.12 65 LEU B O 1
ATOM 1716 N N . LEU B 1 66 ? -9.922 3.805 -5.262 1 97.62 66 LEU B N 1
ATOM 1717 C CA . LEU B 1 66 ? -8.656 4.477 -4.992 1 97.62 66 LEU B CA 1
ATOM 1718 C C . LEU B 1 66 ? -8.633 5.859 -5.637 1 97.62 66 LEU B C 1
ATOM 1720 O O . LEU B 1 66 ? -8.18 6.828 -5.02 1 97.62 66 LEU B O 1
ATOM 1724 N N . GLN B 1 67 ? -9.109 5.918 -6.852 1 97.44 67 GLN B N 1
ATOM 1725 C CA . GLN B 1 67 ? -9.117 7.188 -7.57 1 97.44 67 GLN B CA 1
ATOM 1726 C C . GLN B 1 67 ? -9.922 8.242 -6.824 1 97.44 67 GLN B C 1
ATOM 1728 O O . GLN B 1 67 ? -9.531 9.414 -6.785 1 97.44 67 GLN B O 1
ATOM 1733 N N . ILE B 1 68 ? -10.93 7.852 -6.203 1 96.56 68 ILE B N 1
ATOM 1734 C CA . ILE B 1 68 ? -11.828 8.789 -5.543 1 96.56 68 ILE B CA 1
ATOM 1735 C C . ILE B 1 68 ? -11.352 9.047 -4.117 1 96.56 68 ILE B C 1
ATOM 1737 O O . ILE B 1 68 ? -11.094 10.195 -3.738 1 96.56 68 ILE B O 1
ATOM 1741 N N . TYR B 1 69 ? -11.086 8.008 -3.4 1 97.44 69 TYR B N 1
ATOM 1742 C CA . TYR B 1 69 ? -10.969 8.172 -1.955 1 97.44 69 TYR B CA 1
ATOM 1743 C C . TYR B 1 69 ? -9.508 8.266 -1.531 1 97.44 69 TYR B C 1
ATOM 1745 O O . TYR B 1 69 ? -9.203 8.68 -0.407 1 97.44 69 TYR B O 1
ATOM 1753 N N . ALA B 1 70 ? -8.633 7.859 -2.375 1 98.06 70 ALA B N 1
ATOM 1754 C CA . ALA B 1 70 ? -7.215 8.102 -2.121 1 98.06 70 ALA B CA 1
ATOM 1755 C C . ALA B 1 70 ? -6.707 9.289 -2.934 1 98.06 70 ALA B C 1
ATOM 1757 O O . ALA B 1 70 ? -5.531 9.648 -2.846 1 98.06 70 ALA B O 1
ATOM 1758 N N . GLY B 1 71 ? -7.551 9.891 -3.684 1 97.81 71 GLY B N 1
ATOM 1759 C CA . GLY B 1 71 ? -7.184 11.008 -4.539 1 97.81 71 GLY B CA 1
ATOM 1760 C C . GLY B 1 71 ? -7.105 12.328 -3.797 1 97.81 71 GLY B C 1
ATOM 1761 O O . GLY B 1 71 ? -7.691 12.477 -2.725 1 97.81 71 GLY B O 1
ATOM 1762 N N . ASN B 1 72 ? -6.461 13.25 -4.438 1 97.81 72 ASN B N 1
ATOM 1763 C CA . ASN B 1 72 ? -6.203 14.539 -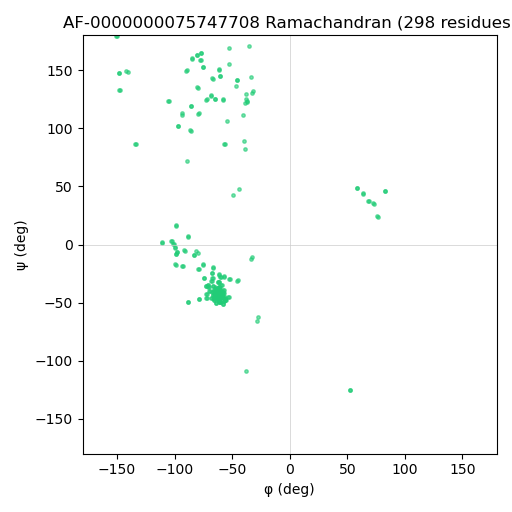3.805 1 97.81 72 ASN B CA 1
ATOM 1764 C C . ASN B 1 72 ? -7.5 15.289 -3.512 1 97.81 72 ASN B C 1
ATOM 1766 O O . ASN B 1 72 ? -7.637 15.914 -2.459 1 97.81 72 ASN B O 1
ATOM 1770 N N . LYS B 1 73 ? -8.406 15.266 -4.383 1 97.81 73 LYS B N 1
ATOM 1771 C CA . LYS B 1 73 ? -9.648 16.016 -4.199 1 97.81 73 LYS B CA 1
ATOM 1772 C C . LYS B 1 73 ? -10.344 15.625 -2.895 1 97.81 73 LYS B C 1
ATOM 1774 O O . LYS B 1 73 ? -10.742 16.5 -2.115 1 97.81 73 LYS B O 1
ATOM 1779 N N . HIS B 1 74 ? -10.461 14.328 -2.656 1 98.19 74 HIS B N 1
ATOM 1780 C CA . HIS B 1 74 ? -11.102 13.844 -1.438 1 98.19 74 HIS B CA 1
ATOM 1781 C C . HIS B 1 74 ? -10.273 14.195 -0.205 1 98.19 74 HIS B C 1
ATOM 1783 O O . HIS B 1 74 ? -10.82 14.672 0.793 1 98.19 74 HIS B O 1
ATOM 1789 N N . LEU B 1 75 ? -9.008 14.031 -0.257 1 98.62 75 LEU B N 1
ATOM 1790 C CA . LEU B 1 75 ? -8.117 14.273 0.876 1 98.62 75 LEU B CA 1
ATOM 1791 C C . LEU B 1 75 ? -8.125 15.75 1.264 1 98.62 75 LEU B C 1
ATOM 1793 O O . LEU B 1 75 ? -8.148 16.078 2.451 1 98.62 75 LEU B O 1
ATOM 1797 N N . ILE B 1 76 ? -8.102 16.609 0.261 1 98.19 76 ILE B N 1
ATOM 1798 C CA . ILE B 1 76 ? -8.133 18.047 0.499 1 98.19 76 ILE B CA 1
ATOM 1799 C C . ILE B 1 76 ? -9.445 18.438 1.19 1 98.19 76 ILE B C 1
ATOM 1801 O O . ILE B 1 76 ? -9.438 19.188 2.166 1 98.19 76 ILE B O 1
ATOM 1805 N N . SER B 1 77 ? -10.523 17.922 0.691 1 98 77 SER B N 1
ATOM 1806 C CA . SER B 1 77 ? -11.828 18.234 1.265 1 98 77 SER B CA 1
ATOM 1807 C C . SER B 1 77 ? -11.891 17.828 2.734 1 98 77 SER B C 1
ATOM 1809 O O . SER B 1 77 ? -12.383 18.594 3.57 1 98 77 SER B O 1
ATOM 1811 N N . ARG B 1 78 ? -11.359 16.656 3.082 1 97.75 78 ARG B N 1
ATOM 1812 C CA . ARG B 1 78 ? -11.383 16.188 4.461 1 97.75 78 ARG B CA 1
ATOM 1813 C C . ARG B 1 78 ? -10.453 17.016 5.344 1 97.75 78 ARG B C 1
ATOM 1815 O O . ARG B 1 78 ? -10.797 17.328 6.484 1 97.75 78 ARG B O 1
ATOM 1822 N N . ALA B 1 79 ? -9.312 17.359 4.82 1 97.69 79 ALA B N 1
ATOM 1823 C CA . ALA B 1 79 ? -8.367 18.188 5.559 1 97.69 79 ALA B CA 1
ATOM 1824 C C . ALA B 1 79 ? -8.984 19.531 5.922 1 97.69 79 ALA B C 1
ATOM 1826 O O . ALA B 1 79 ? -8.844 20 7.055 1 97.69 79 ALA B O 1
ATOM 1827 N N . ARG B 1 80 ? -9.617 20.125 5.008 1 97.12 80 ARG B N 1
ATOM 1828 C CA . ARG B 1 80 ? -10.242 21.422 5.246 1 97.12 80 ARG B CA 1
ATOM 1829 C C . ARG B 1 80 ? -11.406 21.297 6.227 1 97.12 80 ARG B C 1
ATOM 1831 O O . ARG B 1 80 ? -11.578 22.141 7.105 1 97.12 80 ARG B O 1
ATOM 1838 N N . ALA B 1 81 ? -12.172 20.25 6.078 1 96.88 81 ALA B N 1
ATOM 1839 C CA . ALA B 1 81 ? -13.305 20.016 6.973 1 96.88 81 ALA B CA 1
ATOM 1840 C C . ALA B 1 81 ? -12.836 19.891 8.422 1 96.88 81 ALA B C 1
ATOM 1842 O O . ALA B 1 81 ? -13.57 20.25 9.344 1 96.88 81 ALA B O 1
ATOM 1843 N N . LEU B 1 82 ? -11.617 19.438 8.625 1 96.44 82 LEU B N 1
ATOM 1844 C CA . LEU B 1 82 ? -11.094 19.203 9.969 1 96.44 82 LEU B CA 1
ATOM 1845 C C . LEU B 1 82 ? -10.141 20.328 10.375 1 96.44 82 LEU B C 1
ATOM 1847 O O . LEU B 1 82 ? -9.453 20.219 11.391 1 96.44 82 LEU B O 1
ATOM 1851 N N . ASP B 1 83 ? -9.969 21.344 9.523 1 95.69 83 ASP B N 1
ATOM 1852 C CA . ASP B 1 83 ? -9.125 22.516 9.758 1 95.69 83 ASP B CA 1
ATOM 1853 C C . ASP B 1 83 ? -7.656 22.125 9.891 1 95.69 83 ASP B C 1
ATOM 1855 O O . ASP B 1 83 ? -6.953 22.625 10.773 1 95.69 83 ASP B O 1
ATOM 1859 N N . PHE B 1 84 ? -7.219 21.266 9.031 1 95.69 84 PHE B N 1
ATOM 1860 C CA . PHE B 1 84 ? -5.844 20.781 9.055 1 95.69 84 PHE B CA 1
ATOM 1861 C C . PHE B 1 84 ? -4.871 21.906 8.711 1 95.69 84 PHE B C 1
ATOM 1863 O O . PHE B 1 84 ? -3.717 21.891 9.148 1 95.69 84 PHE B O 1
ATOM 1870 N N . PRO B 1 85 ? -5.262 22.938 7.906 1 94.12 85 PRO B N 1
ATOM 1871 C CA . PRO B 1 85 ? -4.305 23.984 7.539 1 94.12 85 PRO B CA 1
ATOM 1872 C C . PRO B 1 85 ? -3.623 24.609 8.75 1 94.12 85 PRO B C 1
ATOM 1874 O O . PRO B 1 85 ? -2.443 24.969 8.688 1 94.12 85 PRO B O 1
ATOM 1877 N N . LYS B 1 86 ? -4.234 24.641 9.805 1 93 86 LYS B N 1
ATOM 1878 C CA . LYS B 1 86 ? -3.68 25.328 10.961 1 93 86 LYS B CA 1
ATOM 1879 C C . LYS B 1 86 ? -2.562 24.516 11.609 1 93 86 LYS B C 1
ATOM 1881 O O . LYS B 1 86 ? -1.804 25.031 12.43 1 93 86 LYS B O 1
ATOM 1886 N N . PHE B 1 87 ? -2.5 23.25 11.281 1 94.75 87 PHE B N 1
ATOM 1887 C CA . PHE B 1 87 ? -1.5 22.391 11.891 1 94.75 87 PHE B CA 1
ATOM 1888 C C . PHE B 1 87 ? -0.244 22.312 11.031 1 94.75 87 PHE B C 1
ATOM 1890 O O . PHE B 1 87 ? 0.804 21.859 11.492 1 94.75 87 PHE B O 1
ATOM 1897 N N . VAL B 1 88 ? -0.391 22.688 9.742 1 95.25 88 VAL B N 1
ATOM 1898 C CA . VAL B 1 88 ? 0.716 22.547 8.797 1 95.25 88 VAL B CA 1
ATOM 1899 C C . VAL B 1 88 ? 1.826 23.531 9.164 1 95.25 88 VAL B C 1
ATOM 1901 O O . VAL B 1 88 ? 1.566 24.719 9.398 1 95.25 88 VAL B O 1
ATOM 1904 N N . ILE B 1 89 ? 3.006 23.016 9.281 1 92.06 89 ILE B N 1
ATOM 1905 C CA . ILE B 1 89 ? 4.176 23.859 9.523 1 92.06 89 ILE B CA 1
ATOM 1906 C C . ILE B 1 89 ? 4.727 24.359 8.188 1 92.06 89 ILE B C 1
ATOM 1908 O O . ILE B 1 89 ? 5.398 23.625 7.465 1 92.06 89 ILE B O 1
ATOM 1912 N N . GLN B 1 90 ? 4.32 25.625 7.883 1 86.69 90 GLN B N 1
ATOM 1913 C CA . GLN B 1 90 ? 4.66 26.234 6.598 1 86.69 90 GLN B CA 1
ATOM 1914 C C . GLN B 1 90 ? 6.039 26.875 6.641 1 86.69 90 GLN B C 1
ATOM 1916 O O . GLN B 1 90 ? 6.543 27.203 7.715 1 86.69 90 GLN B O 1
ATOM 1921 N N . ARG B 1 91 ? 6.551 27.047 5.418 1 75.44 91 ARG B N 1
ATOM 1922 C CA . ARG B 1 91 ? 7.824 27.75 5.285 1 75.44 91 ARG B CA 1
ATOM 1923 C C . ARG B 1 91 ? 7.664 29.234 5.566 1 75.44 91 ARG B C 1
ATOM 1925 O O . ARG B 1 91 ? 6.617 29.812 5.273 1 75.44 91 ARG B O 1
ATOM 1932 N N . LEU B 1 92 ? 8.445 29.719 6.473 1 64.81 92 LEU B N 1
ATOM 1933 C CA . LEU B 1 92 ? 8.414 31.062 7.027 1 64.81 92 LEU B CA 1
ATOM 1934 C C . LEU B 1 92 ? 8.281 32.094 5.922 1 64.81 92 LEU B C 1
ATOM 1936 O O . LEU B 1 92 ? 7.77 33.219 6.152 1 64.81 92 LEU B O 1
ATOM 1940 N N . ASP B 1 93 ? 8.797 31.766 4.879 1 59.72 93 ASP B N 1
ATOM 1941 C CA . ASP B 1 93 ? 8.938 32.906 3.973 1 59.72 93 ASP B CA 1
ATOM 1942 C C . ASP B 1 93 ? 7.625 33.219 3.266 1 59.72 93 ASP B C 1
ATOM 1944 O O . ASP B 1 93 ? 7.508 34.219 2.576 1 59.72 93 ASP B O 1
ATOM 1948 N N . ILE B 1 94 ? 6.613 32.344 3.449 1 56.91 94 ILE B N 1
ATOM 1949 C CA . ILE B 1 94 ? 5.453 32.656 2.627 1 56.91 94 ILE B CA 1
ATOM 1950 C C . ILE B 1 94 ? 4.184 32.594 3.473 1 56.91 94 ILE B C 1
ATOM 1952 O O . ILE B 1 94 ? 3.875 31.547 4.047 1 56.91 94 ILE B O 1
ATOM 1956 N N . LYS B 1 95 ? 3.822 33.719 4.148 1 63.09 95 LYS B N 1
ATOM 1957 C CA . LYS B 1 95 ? 2.49 33.75 4.746 1 63.09 95 LYS B CA 1
ATOM 1958 C C . LYS B 1 95 ? 1.412 33.5 3.699 1 63.09 95 LYS B C 1
ATOM 1960 O O . LYS B 1 95 ? 1.106 34.375 2.887 1 63.09 95 LYS B O 1
ATOM 1965 N N . ARG B 1 96 ? 1.059 32.344 3.389 1 76.56 96 ARG B N 1
ATOM 1966 C CA . ARG B 1 96 ? 0.044 32.031 2.385 1 76.56 96 ARG B CA 1
ATOM 1967 C C . ARG B 1 96 ? -0.828 30.859 2.828 1 76.56 96 ARG B C 1
ATOM 1969 O O . ARG B 1 96 ? -0.502 30.172 3.795 1 76.56 96 ARG B O 1
ATOM 1976 N N . SER B 1 97 ? -1.968 30.969 2.387 1 87.62 97 SER B N 1
ATOM 1977 C CA . SER B 1 97 ? -2.826 29.797 2.561 1 87.62 97 SER B CA 1
ATOM 1978 C C . SER B 1 97 ? -2.098 28.516 2.184 1 87.62 97 SER B C 1
ATOM 1980 O O . SER B 1 97 ? -1.236 28.516 1.301 1 87.62 97 SER B O 1
ATOM 1982 N N . VAL B 1 98 ? -2.375 27.5 2.959 1 90.5 98 VAL B N 1
ATOM 1983 C CA . VAL B 1 98 ? -1.725 26.219 2.676 1 90.5 98 VAL B CA 1
ATOM 1984 C C . VAL B 1 98 ? -2.191 25.688 1.323 1 90.5 98 VAL B C 1
ATOM 1986 O O . VAL B 1 98 ? -3.395 25.547 1.084 1 90.5 98 VAL B O 1
ATOM 1989 N N . PRO B 1 99 ? -1.263 25.391 0.446 1 92.12 99 PRO B N 1
ATOM 1990 C CA . PRO B 1 99 ? -1.635 24.875 -0.87 1 92.12 99 PRO B CA 1
ATOM 1991 C C . PRO B 1 99 ? -2.383 23.547 -0.786 1 92.12 99 PRO B C 1
ATOM 1993 O O . PRO B 1 99 ? -2.113 22.734 0.104 1 92.12 99 PRO B O 1
ATOM 1996 N N . ASP B 1 100 ? -3.285 23.312 -1.8 1 94.38 100 ASP B N 1
ATOM 1997 C CA . ASP B 1 100 ? -4.102 22.094 -1.864 1 94.38 100 ASP B CA 1
ATOM 1998 C C . ASP B 1 100 ? -3.227 20.844 -1.852 1 94.38 100 ASP B C 1
ATOM 2000 O O . ASP B 1 100 ? -3.506 19.891 -1.117 1 94.38 100 ASP B O 1
ATOM 2004 N N . HIS B 1 101 ? -2.197 20.828 -2.615 1 94.5 101 HIS B N 1
ATOM 2005 C CA . HIS B 1 101 ? -1.306 19.672 -2.67 1 94.5 101 HIS B CA 1
ATOM 2006 C C . HIS B 1 101 ? -0.701 19.391 -1.301 1 94.5 101 HIS B C 1
ATOM 2008 O O . HIS B 1 101 ? -0.568 18.219 -0.914 1 94.5 101 HIS B O 1
ATOM 2014 N N . THR B 1 102 ? -0.341 20.438 -0.61 1 95.12 102 THR B N 1
ATOM 2015 C CA . THR B 1 102 ? 0.258 20.281 0.711 1 95.12 102 THR B CA 1
ATOM 2016 C C . THR B 1 102 ? -0.739 19.656 1.686 1 95.12 102 THR B C 1
ATOM 2018 O O . THR B 1 102 ? -0.363 18.844 2.529 1 95.12 102 THR B O 1
ATOM 2021 N N . LEU B 1 103 ? -1.948 20.047 1.563 1 96.88 103 LEU B N 1
ATOM 2022 C CA . LEU B 1 103 ? -2.975 19.5 2.441 1 96.88 103 LEU B CA 1
ATOM 2023 C C . LEU B 1 103 ? -3.146 18 2.205 1 96.88 103 LEU B C 1
ATOM 2025 O O . LEU B 1 103 ? -3.166 17.219 3.158 1 96.88 103 LEU B O 1
ATOM 2029 N N . ALA B 1 104 ? -3.305 17.578 0.925 1 98.19 104 ALA B N 1
ATOM 2030 C CA . ALA B 1 104 ? -3.43 16.156 0.598 1 98.19 104 ALA B CA 1
ATOM 2031 C C . ALA B 1 104 ? -2.209 15.383 1.075 1 98.19 104 ALA B C 1
ATOM 2033 O O . ALA B 1 104 ? -2.344 14.305 1.667 1 98.19 104 ALA B O 1
ATOM 2034 N N . THR B 1 105 ? -1.066 15.969 0.857 1 97.81 105 THR B N 1
ATOM 2035 C CA . THR B 1 105 ? 0.193 15.352 1.259 1 97.81 105 THR B CA 1
ATOM 2036 C C . THR B 1 105 ? 0.26 15.195 2.775 1 97.81 105 THR B C 1
ATOM 2038 O O . THR B 1 105 ? 0.725 14.172 3.281 1 97.81 105 THR B O 1
ATOM 2041 N N . THR B 1 106 ? -0.189 16.203 3.439 1 97.94 106 THR B N 1
ATOM 2042 C CA . THR B 1 106 ? -0.17 16.172 4.898 1 97.94 106 THR B CA 1
ATOM 2043 C C . THR B 1 106 ? -1.05 15.039 5.422 1 97.94 106 THR B C 1
ATOM 2045 O O . THR B 1 106 ? -0.658 14.312 6.344 1 97.94 106 THR B O 1
ATOM 2048 N N . VAL B 1 107 ? -2.24 14.812 4.82 1 98.69 107 VAL B N 1
ATOM 2049 C CA . VAL B 1 107 ? -3.123 13.727 5.234 1 98.69 107 VAL B CA 1
ATOM 2050 C C . VAL B 1 107 ? -2.41 12.391 5.059 1 98.69 107 VAL B C 1
ATOM 2052 O O . VAL B 1 107 ? -2.381 11.57 5.98 1 98.69 107 VAL B O 1
ATOM 2055 N N . LYS B 1 108 ? -1.829 12.195 3.889 1 98.88 108 LYS B N 1
ATOM 2056 C CA . LYS B 1 108 ? -1.094 10.961 3.613 1 98.88 108 LYS B CA 1
ATOM 2057 C C . LYS B 1 108 ? 0.061 10.781 4.594 1 98.88 108 LYS B C 1
ATOM 2059 O O . LYS B 1 108 ? 0.266 9.688 5.125 1 98.88 108 LYS B O 1
ATOM 2064 N N . ALA B 1 109 ? 0.734 11.859 4.855 1 98.69 109 ALA B N 1
ATOM 2065 C CA . ALA B 1 109 ? 1.894 11.812 5.742 1 98.69 109 ALA B CA 1
ATOM 2066 C C . ALA B 1 109 ? 1.48 11.461 7.168 1 98.69 109 ALA B C 1
ATOM 2068 O O . ALA B 1 109 ? 2.199 10.742 7.867 1 98.69 109 ALA B O 1
ATOM 2069 N N . ILE B 1 110 ? 0.386 11.984 7.594 1 98.69 110 ILE B N 1
ATOM 2070 C CA . ILE B 1 110 ? -0.128 11.664 8.922 1 98.69 110 ILE B CA 1
ATOM 2071 C C . ILE B 1 110 ? -0.376 10.164 9.031 1 98.69 110 ILE B C 1
ATOM 2073 O O . ILE B 1 110 ? 0.002 9.531 10.016 1 98.69 110 ILE B O 1
ATOM 2077 N N . LEU B 1 111 ? -0.946 9.586 8.023 1 98.81 111 LEU B N 1
ATOM 2078 C CA . LEU B 1 111 ? -1.191 8.148 8.031 1 98.81 111 LEU B CA 1
ATOM 2079 C C . LEU B 1 111 ? 0.122 7.375 8.039 1 98.81 111 LEU B C 1
ATOM 2081 O O . LEU B 1 111 ? 0.245 6.367 8.742 1 98.81 111 LEU B O 1
ATOM 2085 N N . GLY B 1 112 ? 1.088 7.836 7.23 1 98.75 112 GLY B N 1
ATOM 2086 C CA . GLY B 1 112 ? 2.408 7.23 7.289 1 98.75 112 GLY B CA 1
ATOM 2087 C C . GLY B 1 112 ? 3.033 7.289 8.672 1 98.75 112 GLY B C 1
ATOM 2088 O O . GLY B 1 112 ? 3.635 6.312 9.125 1 98.75 112 GLY B O 1
ATOM 2089 N N . ALA B 1 113 ? 2.893 8.383 9.336 1 98.69 113 ALA B N 1
ATOM 2090 C CA . ALA B 1 113 ? 3.434 8.562 10.68 1 98.69 113 ALA B CA 1
ATOM 2091 C C . ALA B 1 113 ? 2.754 7.629 11.672 1 98.69 113 ALA B C 1
ATOM 2093 O O . ALA B 1 113 ? 3.418 7.012 12.508 1 98.69 113 ALA B O 1
ATOM 2094 N N . VAL B 1 114 ? 1.426 7.539 11.602 1 98.75 114 VAL B N 1
ATOM 2095 C CA . VAL B 1 114 ? 0.688 6.641 12.484 1 98.75 114 VAL B CA 1
ATOM 2096 C C . VAL B 1 114 ? 1.144 5.203 12.258 1 98.75 114 VAL B C 1
ATOM 2098 O O . VAL B 1 114 ? 1.365 4.457 13.219 1 98.75 114 VAL B O 1
ATOM 2101 N N . TRP B 1 115 ? 1.276 4.832 11.023 1 98.56 115 TRP B N 1
ATOM 2102 C CA . TRP B 1 115 ? 1.723 3.492 10.656 1 98.56 115 TRP B CA 1
ATOM 2103 C C . TRP B 1 115 ? 3.066 3.172 11.305 1 98.56 115 TRP B C 1
ATOM 2105 O O . TRP B 1 115 ? 3.213 2.139 11.961 1 98.56 115 TRP B O 1
ATOM 2115 N N . LEU B 1 116 ? 3.975 4.066 11.211 1 98 116 LEU B N 1
ATOM 2116 C CA . LEU B 1 116 ? 5.312 3.842 11.742 1 98 116 LEU B CA 1
ATOM 2117 C C . LEU B 1 116 ? 5.305 3.873 13.266 1 98 116 LEU B C 1
ATOM 2119 O O . LEU B 1 116 ? 5.875 2.99 13.914 1 98 116 LEU B O 1
ATOM 2123 N N . ASP B 1 117 ? 4.66 4.844 13.828 1 98.38 117 ASP B N 1
ATOM 2124 C CA . ASP B 1 117 ? 4.684 5.051 15.273 1 98.38 117 ASP B CA 1
ATOM 2125 C C . ASP B 1 117 ? 3.953 3.922 16 1 98.38 117 ASP B C 1
ATOM 2127 O O . ASP B 1 117 ? 4.316 3.564 17.125 1 98.38 117 ASP B O 1
ATOM 2131 N N . SER B 1 118 ? 2.955 3.367 15.367 1 98.19 118 SER B N 1
ATOM 2132 C CA . SER B 1 118 ? 2.162 2.307 15.977 1 98.19 118 SER B CA 1
ATOM 2133 C C . SER B 1 118 ? 2.762 0.933 15.695 1 98.19 118 SER B C 1
ATOM 2135 O O . SER B 1 118 ? 2.141 -0.092 15.977 1 98.19 118 SER B O 1
ATOM 2137 N N . GLU B 1 119 ? 3.949 0.904 15.086 1 96.31 119 GLU B N 1
ATOM 2138 C CA . GLU B 1 119 ? 4.605 -0.342 14.703 1 96.31 119 GLU B CA 1
ATOM 2139 C C . GLU B 1 119 ? 3.725 -1.163 13.766 1 96.31 119 GLU B C 1
ATOM 2141 O O . GLU B 1 119 ? 3.469 -2.342 14.023 1 96.31 119 GLU B O 1
ATOM 2146 N N . GLU B 1 120 ? 3.203 -0.461 12.734 1 97 120 GLU B N 1
ATOM 2147 C CA . GLU B 1 120 ? 2.482 -1.06 11.609 1 97 120 GLU B CA 1
ATOM 2148 C C . GLU B 1 120 ? 1.14 -1.631 12.062 1 97 120 GLU B C 1
ATOM 2150 O O . GLU B 1 120 ? 0.75 -2.721 11.641 1 97 120 GLU B O 1
ATOM 2155 N N . SER B 1 121 ? 0.487 -0.984 12.953 1 97.31 121 SER B N 1
ATOM 2156 C CA . SER B 1 121 ? -0.828 -1.4 13.43 1 97.31 121 SER B CA 1
ATOM 2157 C C . SER B 1 121 ? -1.922 -1.014 12.445 1 97.31 121 SER B C 1
ATOM 2159 O O . SER B 1 121 ? -2.252 0.166 12.305 1 97.31 121 SER B O 1
ATOM 2161 N N . VAL B 1 122 ? -2.514 -2.004 11.859 1 97.12 122 VAL B N 1
ATOM 2162 C CA . VAL B 1 122 ? -3.625 -1.799 10.938 1 97.12 122 VAL B CA 1
ATOM 2163 C C . VAL B 1 122 ? -4.801 -1.167 11.672 1 97.12 122 VAL B C 1
ATOM 2165 O O . VAL B 1 122 ? -5.445 -0.25 11.164 1 97.12 122 VAL B O 1
ATOM 2168 N N . ARG B 1 123 ? -5 -1.602 12.852 1 96.88 123 ARG B N 1
ATOM 2169 C CA . ARG B 1 123 ? -6.109 -1.104 13.656 1 96.88 123 ARG B CA 1
ATOM 2170 C C . ARG B 1 123 ? -5.977 0.396 13.898 1 96.88 123 ARG B C 1
ATOM 2172 O O . ARG B 1 123 ? -6.941 1.145 13.727 1 96.88 123 ARG B O 1
ATOM 2179 N N . ASN B 1 124 ? -4.828 0.849 14.305 1 98.44 124 ASN B N 1
ATOM 2180 C CA . ASN B 1 124 ? -4.617 2.264 14.602 1 98.44 124 ASN B CA 1
ATOM 2181 C C . ASN B 1 124 ? -4.773 3.121 13.344 1 98.44 124 ASN B C 1
ATOM 2183 O O . ASN B 1 124 ? -5.355 4.207 13.398 1 98.44 124 ASN B O 1
ATOM 2187 N N . VAL B 1 125 ? -4.281 2.619 12.227 1 98.5 125 VAL B N 1
ATOM 2188 C CA . VAL B 1 125 ? -4.398 3.365 10.977 1 98.5 125 VAL B CA 1
ATOM 2189 C C . VAL B 1 125 ? -5.867 3.475 10.57 1 98.5 125 VAL B C 1
ATOM 2191 O O . VAL B 1 125 ? -6.344 4.559 10.227 1 98.5 125 VAL B O 1
ATOM 2194 N N . LYS B 1 126 ? -6.523 2.354 10.656 1 97.5 126 LYS B N 1
ATOM 2195 C CA . LYS B 1 126 ? -7.938 2.346 10.289 1 97.5 126 LYS B CA 1
ATOM 2196 C C . LYS B 1 126 ? -8.734 3.303 11.172 1 97.5 126 LYS B C 1
ATOM 2198 O O . LYS B 1 126 ? -9.625 4.004 10.68 1 97.5 126 LYS B O 1
ATOM 2203 N N . ASN B 1 127 ? -8.461 3.297 12.414 1 98.12 127 ASN B N 1
ATOM 2204 C CA . ASN B 1 127 ? -9.133 4.219 13.328 1 98.12 127 ASN B CA 1
ATOM 2205 C C . ASN B 1 127 ? -8.898 5.672 12.93 1 98.12 127 ASN B C 1
ATOM 2207 O O . ASN B 1 127 ? -9.836 6.477 12.93 1 98.12 127 ASN B O 1
ATOM 2211 N N . SER B 1 128 ? -7.707 6.039 12.617 1 98.62 128 SER B N 1
ATOM 2212 C CA . SER B 1 128 ? -7.402 7.402 12.195 1 98.62 128 SER B CA 1
ATOM 2213 C C . SER B 1 128 ? -8.117 7.75 10.898 1 98.62 128 SER B C 1
ATOM 2215 O O . SER B 1 128 ? -8.625 8.867 10.742 1 98.62 128 SER B O 1
ATOM 2217 N N . MET B 1 129 ? -8.094 6.812 9.984 1 98.5 129 MET B N 1
ATOM 2218 C CA . MET B 1 129 ? -8.789 7.043 8.719 1 98.5 129 MET B CA 1
ATOM 2219 C C . MET B 1 129 ? -10.273 7.289 8.953 1 98.5 129 MET B C 1
ATOM 2221 O O . MET B 1 129 ? -10.875 8.133 8.289 1 98.5 129 MET B O 1
ATOM 2225 N N . GLU B 1 130 ? -10.828 6.52 9.828 1 97.56 130 GLU B N 1
ATOM 2226 C CA . GLU B 1 130 ? -12.234 6.707 10.164 1 97.56 130 GLU B CA 1
ATOM 2227 C C . GLU B 1 130 ? -12.477 8.086 10.773 1 97.56 130 GLU B C 1
ATOM 2229 O O . GLU B 1 130 ? -13.43 8.773 10.398 1 97.56 130 GLU B O 1
ATOM 2234 N N . ARG B 1 131 ? -11.656 8.438 11.688 1 97.81 131 ARG B N 1
ATOM 2235 C CA . ARG B 1 131 ? -11.781 9.727 12.359 1 97.81 131 ARG B CA 1
ATOM 2236 C C . ARG B 1 131 ? -11.648 10.875 11.367 1 97.81 131 ARG B C 1
ATOM 2238 O O . ARG B 1 131 ? -12.367 11.875 11.469 1 97.81 131 ARG B O 1
ATOM 2245 N N . ILE B 1 132 ? -10.797 10.758 10.391 1 98.19 132 ILE B N 1
ATOM 2246 C CA . ILE B 1 132 ? -10.555 11.797 9.398 1 98.19 132 ILE B CA 1
ATOM 2247 C C . ILE B 1 132 ? -11.672 11.773 8.352 1 98.19 132 ILE B C 1
ATOM 2249 O O . ILE B 1 132 ? -11.898 12.766 7.656 1 98.19 132 ILE B O 1
ATOM 2253 N N . GLY B 1 133 ? -12.367 10.609 8.258 1 97.56 133 GLY B N 1
ATOM 2254 C CA . GLY B 1 133 ? -13.445 10.469 7.285 1 97.56 133 GLY B CA 1
ATOM 2255 C C . GLY B 1 133 ? -12.945 10.109 5.895 1 97.56 133 GLY B C 1
ATOM 2256 O O . GLY B 1 133 ? -13.414 10.664 4.898 1 97.56 133 GLY B O 1
ATOM 2257 N N . LEU B 1 134 ? -12.031 9.117 5.836 1 97.81 134 LEU B N 1
ATOM 2258 C CA . LEU B 1 134 ? -11.383 8.82 4.566 1 97.81 134 LEU B CA 1
ATOM 2259 C C . LEU B 1 134 ? -12.039 7.629 3.879 1 97.81 134 LEU B C 1
ATOM 2261 O O . LEU B 1 134 ? -11.711 7.309 2.734 1 97.81 134 LEU B O 1
ATOM 2265 N N . TYR B 1 135 ? -12.938 6.949 4.535 1 95.88 135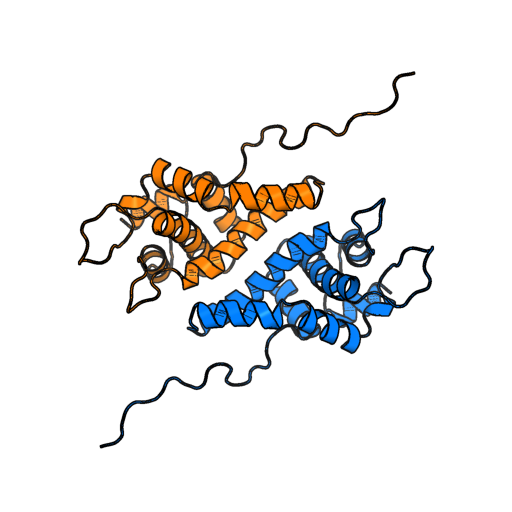 TYR B N 1
ATOM 2266 C CA . TYR B 1 135 ? -13.641 5.82 3.945 1 95.88 135 TYR B CA 1
ATOM 2267 C C . TYR B 1 135 ? -14.914 6.281 3.242 1 95.88 135 TYR B C 1
ATOM 2269 O O . TYR B 1 135 ? -15.531 7.27 3.645 1 95.88 135 TYR B O 1
ATOM 2277 N N . PRO B 1 136 ? -15.25 5.551 2.23 1 92 136 PRO B N 1
ATOM 2278 C CA . PRO B 1 136 ? -16.562 5.836 1.649 1 92 136 PRO B CA 1
ATOM 2279 C C . PRO B 1 136 ? -17.703 5.641 2.645 1 92 136 PRO B C 1
ATOM 2281 O O . PRO B 1 136 ? -17.578 4.852 3.586 1 92 136 PRO B O 1
ATOM 2284 N N . PRO B 1 137 ? -18.781 6.477 2.557 1 83.25 137 PRO B N 1
ATOM 2285 C CA . PRO B 1 137 ? -19.938 6.254 3.424 1 83.25 137 PRO B CA 1
ATOM 2286 C C . PRO B 1 137 ? -20.547 4.863 3.248 1 83.25 137 PRO B C 1
ATOM 2288 O O . PRO B 1 137 ? -20.406 4.258 2.184 1 83.25 137 PRO B O 1
ATOM 2291 N N . GLU B 1 138 ? -20.703 4.059 4.355 1 63.78 138 GLU B N 1
ATOM 2292 C CA . GLU B 1 138 ? -21.297 2.725 4.316 1 63.78 138 GLU B CA 1
ATOM 2293 C C . GLU B 1 138 ? -22.391 2.637 3.26 1 63.78 138 GLU B C 1
ATOM 2295 O O . GLU B 1 138 ? -22.953 1.567 3.037 1 63.78 138 GLU B O 1
ATOM 2300 N N . ILE B 1 139 ? -22.891 3.645 2.678 1 51.31 139 ILE B N 1
ATOM 2301 C CA . ILE B 1 139 ? -23.984 3.416 1.728 1 51.31 139 ILE B CA 1
ATOM 2302 C C . ILE B 1 139 ? -23.547 2.365 0.704 1 51.31 139 ILE B C 1
ATOM 2304 O O . ILE B 1 139 ? -22.359 2.188 0.446 1 51.31 139 ILE B O 1
ATOM 2308 N N . SER B 1 140 ? -24.625 1.754 -0.273 1 46 140 SER B N 1
ATOM 2309 C CA . SER B 1 140 ? -24.703 0.726 -1.306 1 46 140 SER B CA 1
ATOM 2310 C C . SER B 1 140 ? -23.578 0.872 -2.316 1 46 140 SER B C 1
ATOM 2312 O O . SER B 1 140 ? -23.672 1.671 -3.252 1 46 140 SER B O 1
ATOM 2314 N N . LEU B 1 141 ? -22.438 1.116 -1.902 1 46.56 141 LEU B N 1
ATOM 2315 C CA . LEU B 1 141 ? -21.531 1.479 -2.977 1 46.56 141 LEU B CA 1
ATOM 2316 C C . LEU B 1 141 ? -21.938 0.825 -4.289 1 46.56 141 LEU B C 1
ATOM 2318 O O . LEU B 1 141 ? -21.766 1.412 -5.363 1 46.56 141 LEU B O 1
ATOM 2322 N N . TYR B 1 142 ? -21.844 -0.624 -4.324 1 43.41 142 TYR B N 1
ATOM 2323 C CA . TYR B 1 142 ? -22.188 -1.303 -5.57 1 43.41 142 TYR B CA 1
ATOM 2324 C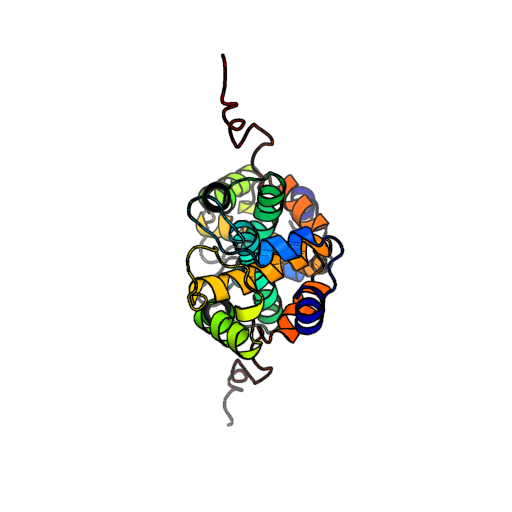 C . TYR B 1 142 ? -23.641 -1.727 -5.57 1 43.41 142 TYR B C 1
ATOM 2326 O O . TYR B 1 142 ? -24.172 -2.188 -4.551 1 43.41 142 TYR B O 1
ATOM 2334 N N . PRO B 1 143 ? -24.516 -1.118 -6.453 1 40.97 143 PRO B N 1
ATOM 2335 C CA . PRO B 1 143 ? -25.844 -1.703 -6.586 1 40.97 143 PRO B CA 1
ATOM 2336 C C . PRO B 1 143 ? -25.828 -3.229 -6.527 1 40.97 143 PRO B C 1
ATOM 2338 O O . PRO B 1 143 ? -24.844 -3.855 -6.895 1 40.97 143 PRO B O 1
ATOM 2341 N N . PRO B 1 144 ? -26.656 -3.781 -5.578 1 36.34 144 PRO B N 1
ATOM 2342 C CA . PRO B 1 144 ? -26.734 -5.242 -5.578 1 36.34 144 PRO B CA 1
ATOM 2343 C C . PRO B 1 144 ? -26.594 -5.84 -6.977 1 36.34 144 PRO B C 1
ATOM 2345 O O . PRO B 1 144 ? -26.969 -5.203 -7.965 1 36.34 144 PRO B O 1
ATOM 2348 N N . LYS B 1 145 ? -25.781 -6.758 -7.141 1 36.84 145 LYS B N 1
ATOM 2349 C CA . LYS B 1 145 ? -25.812 -7.562 -8.359 1 36.84 145 LYS B CA 1
ATOM 2350 C C . LYS B 1 145 ? -27.234 -7.801 -8.828 1 36.84 145 LYS B C 1
ATOM 2352 O O . LYS B 1 145 ? -28.141 -8 -8.008 1 36.84 145 LYS B O 1
ATOM 2357 N N . PHE B 1 146 ? -27.672 -7.441 -10.133 1 35.25 146 PHE B N 1
ATOM 2358 C CA . PHE B 1 146 ? -28.891 -7.82 -10.844 1 35.25 146 PHE B CA 1
ATOM 2359 C C . PHE B 1 146 ? -29.234 -9.281 -10.586 1 35.25 146 PHE B C 1
ATOM 2361 O O . PHE B 1 146 ? -28.438 -10.172 -10.891 1 35.25 146 PHE B O 1
ATOM 2368 N N . GLY B 1 147 ? -30 -9.641 -9.539 1 32.28 147 GLY B N 1
ATOM 2369 C CA . GLY B 1 147 ? -30.75 -10.883 -9.703 1 32.28 147 GLY B CA 1
ATOM 2370 C C . GLY B 1 147 ? -31.344 -11.031 -11.086 1 32.28 147 GLY B C 1
ATOM 2371 O O . GLY B 1 147 ? -32 -10.109 -11.594 1 32.28 147 GLY B O 1
ATOM 2372 N N . ASN B 1 148 ? -30.859 -11.969 -11.883 1 31.41 148 ASN B N 1
ATOM 2373 C CA . ASN B 1 148 ? -31.453 -12.43 -13.125 1 31.41 148 ASN B CA 1
ATOM 2374 C C . ASN B 1 148 ? -32.969 -12.492 -13.023 1 31.41 148 ASN B C 1
ATOM 2376 O O . ASN B 1 148 ? -33.688 -11.836 -13.797 1 31.41 148 ASN B O 1
ATOM 2380 N N . GLN B 1 149 ? -33.531 -13.906 -12.984 1 26.12 149 GLN B N 1
ATOM 2381 C CA . GLN B 1 149 ? -34.531 -14.625 -13.773 1 26.12 149 GLN B CA 1
ATOM 2382 C C . GLN B 1 149 ? -35.938 -14.453 -13.18 1 26.12 149 GLN B C 1
ATOM 2384 O O . GLN B 1 149 ? -36.219 -14.984 -12.109 1 26.12 149 GLN B O 1
ATOM 2389 N N . LYS B 1 150 ? -36.531 -13.469 -13.227 1 22.97 150 LYS B N 1
ATOM 2390 C CA . LYS B 1 150 ? -37.969 -13.711 -13.383 1 22.97 150 LYS B CA 1
ATOM 2391 C C . LYS B 1 150 ? -38.219 -14.75 -14.477 1 22.97 150 LYS B C 1
ATOM 2393 O O . LYS B 1 150 ? -37.594 -14.727 -15.531 1 22.97 150 LYS B O 1
ATOM 2398 N N . GLN B 1 151 ? -39.25 -15.758 -14.094 1 20.94 151 GLN B N 1
ATOM 2399 C CA . GLN B 1 151 ? -40.125 -16.438 -15.031 1 20.94 151 GLN B CA 1
ATOM 2400 C C . GLN B 1 151 ? -40.781 -15.445 -15.992 1 20.94 151 GLN B C 1
ATOM 2402 O O . GLN B 1 151 ? -41.188 -14.352 -15.578 1 20.94 151 GLN B O 1
#

Nearest PDB structures (foldseek):
  3o2r-assembly2_D  TM=8.834E-01  e=4.780E-06  Campylobacter jejuni subsp. jejuni NCTC 11168 = ATCC 700819
  1yz9-assembly1_B  TM=8.493E-01  e=1.836E-05  Aquifex aeolicus
  1yyw-assembly1_B  TM=8.025E-01  e=4.908E-05  Aquifex aeolicus
  1rc5-assembly2_D  TM=8.118E-01  e=1.790E-04  Aquifex aeolicus
  6v5c-assembly1_A  TM=7.714E-01  e=1.419E-03  Homo sapiens

Radius of gyration: 21.0 Å; Cα contacts (8 Å, |Δi|>4): 420; chains: 2; bounding box: 82×62×45 Å

Solvent-accessible surface area (backbone atoms only — not comparable to full-atom values): 16643 Å² total; per-residue (Å²): 106,67,65,60,50,23,61,57,32,68,48,80,73,82,54,55,65,44,58,52,38,18,29,24,53,60,52,98,89,40,60,44,14,49,54,37,17,60,43,6,46,29,50,52,46,37,57,54,39,51,56,40,57,76,67,69,58,52,56,68,55,47,54,50,46,42,59,49,52,67,22,56,72,46,37,29,53,36,31,58,75,70,55,42,65,79,64,48,44,66,61,83,87,55,92,60,81,74,51,64,67,55,42,23,39,30,54,24,2,43,46,23,29,47,26,60,66,55,71,64,33,64,66,60,41,51,49,24,37,56,56,55,58,52,62,77,71,88,60,75,78,65,73,73,78,83,75,81,80,77,134,107,68,63,61,50,24,60,56,31,67,48,83,72,82,54,57,64,44,56,53,38,16,28,24,53,62,51,98,89,40,60,44,14,49,54,36,17,60,44,6,46,31,52,52,47,35,58,54,39,52,57,42,56,76,68,69,57,52,57,67,56,47,53,50,46,42,58,50,52,67,22,57,73,44,36,30,54,36,30,57,76,70,54,43,66,80,64,48,44,66,61,83,87,55,94,58,80,73,50,64,67,55,42,22,40,31,56,24,2,42,47,22,31,46,25,59,67,56,70,62,33,65,66,60,41,52,50,23,36,56,56,53,57,53,61,78,70,89,61,77,78,66,73,74,76,81,80,78,81,74,133

Organism: Penicillium rubens (strain ATCC 28089 / DSM 1075 / NRRL 1951 / Wisconsin 54-1255) (NCBI:txid500485)

Secondary structure (DSSP, 8-state):
-HHHHHHHHT---SSHHHHHHHHBPPBTTB-TTHHHHHHHHHHHHHHHHHHHHHTT--HHHHHHHHHHHSSHHHHHHHHHHTTGGGG-B--TT------HHHHHHHHHHHHHHHHHHTTS-HHHHHHHHHHHT-SPPSS-SS---------/-HHHHHHHHT---SSHHHHHHHHBPPBTTB-TTHHHHHHHHHHHHHHHHHHHHHTT--HHHHHHHHHHHSSHHHHHHHHHHTTGGGG-B--TT------HHHHHHHHHHHHHHHHHHTTS-HHHHHHHHHHHT-SPPSS--S---------